Protein AF-A0A6J1RB82-F1 (afdb_monomer_lite)

pLDDT: mean 75.69, std 19.63, range [36.88, 98.19]

Structure (mmCIF, N/CA/C/O backbone):
data_AF-A0A6J1RB82-F1
#
_entry.id   AF-A0A6J1RB82-F1
#
loop_
_atom_site.group_PDB
_atom_site.id
_atom_site.type_symbol
_atom_site.label_atom_id
_atom_site.label_alt_id
_atom_site.label_comp_id
_atom_site.label_asym_id
_atom_site.label_entity_id
_atom_site.label_seq_id
_atom_site.pdbx_PDB_ins_code
_atom_site.Cartn_x
_atom_site.Cartn_y
_atom_site.Cartn_z
_atom_site.occupancy
_atom_site.B_iso_or_equiv
_atom_site.auth_seq_id
_atom_site.auth_comp_id
_atom_site.auth_asym_id
_atom_site.auth_atom_id
_atom_site.pdbx_PDB_model_num
ATOM 1 N N . MET A 1 1 ? 1.701 -13.904 0.843 1.00 71.88 1 MET A N 1
ATOM 2 C CA . MET A 1 1 ? 2.637 -15.004 0.566 1.00 71.88 1 MET A CA 1
ATOM 3 C C . MET A 1 1 ? 1.955 -15.890 -0.445 1.00 71.88 1 MET A C 1
ATOM 5 O O . MET A 1 1 ? 0.911 -16.450 -0.125 1.00 71.88 1 MET A O 1
ATOM 9 N N . TYR A 1 2 ? 2.465 -15.883 -1.668 1.00 86.31 2 TYR A N 1
ATOM 10 C CA . TYR A 1 2 ? 1.926 -16.687 -2.758 1.00 86.31 2 TYR A CA 1
ATOM 11 C C . TYR A 1 2 ? 2.274 -18.161 -2.511 1.00 86.31 2 TYR A C 1
ATOM 13 O O . TYR A 1 2 ? 3.317 -18.427 -1.903 1.00 86.31 2 TYR A O 1
ATOM 21 N N . LYS A 1 3 ? 1.404 -19.099 -2.898 1.00 85.62 3 LYS A N 1
ATOM 22 C CA . LYS A 1 3 ? 1.681 -20.533 -2.726 1.00 85.62 3 LYS A CA 1
ATOM 23 C C . LYS A 1 3 ? 2.961 -20.888 -3.505 1.00 85.62 3 LYS A C 1
ATOM 25 O O . LYS A 1 3 ? 3.175 -20.381 -4.600 1.00 85.62 3 LYS A O 1
ATOM 30 N N . ASP A 1 4 ? 3.855 -21.645 -2.871 1.00 85.94 4 ASP A N 1
ATOM 31 C CA . ASP A 1 4 ? 5.152 -22.093 -3.418 1.00 85.94 4 ASP A CA 1
ATOM 32 C C . ASP A 1 4 ? 6.163 -20.991 -3.802 1.00 85.94 4 ASP A C 1
ATOM 34 O O . ASP A 1 4 ? 7.186 -21.259 -4.429 1.00 85.94 4 ASP A O 1
ATOM 38 N N . CYS A 1 5 ? 5.937 -19.741 -3.388 1.00 87.88 5 CYS A N 1
ATOM 39 C CA . CYS A 1 5 ? 6.872 -18.650 -3.652 1.00 87.88 5 CYS A CA 1
ATOM 40 C C . CYS A 1 5 ? 7.964 -18.560 -2.575 1.00 87.88 5 CYS A C 1
ATOM 42 O O . CYS A 1 5 ? 7.677 -18.322 -1.399 1.00 87.88 5 CYS A O 1
ATOM 44 N N . THR A 1 6 ? 9.223 -18.691 -2.996 1.00 88.12 6 THR A N 1
ATOM 45 C CA . THR A 1 6 ? 10.424 -18.607 -2.143 1.00 88.12 6 THR A CA 1
ATOM 46 C C . THR A 1 6 ? 11.099 -17.232 -2.170 1.00 88.12 6 THR A C 1
ATOM 48 O O . THR A 1 6 ? 12.099 -17.014 -1.485 1.00 88.12 6 THR A O 1
ATOM 51 N N . ASN A 1 7 ? 10.557 -16.279 -2.935 1.00 89.88 7 ASN A N 1
ATOM 52 C CA . ASN A 1 7 ? 11.132 -14.944 -3.056 1.00 89.88 7 ASN A CA 1
ATOM 53 C C . ASN A 1 7 ? 11.083 -14.176 -1.731 1.00 89.88 7 ASN A C 1
ATOM 55 O O . ASN A 1 7 ? 10.063 -14.126 -1.039 1.00 89.88 7 ASN A O 1
ATOM 59 N N . THR A 1 8 ? 12.189 -13.505 -1.414 1.00 85.31 8 THR A N 1
ATOM 60 C CA . THR A 1 8 ? 12.335 -12.683 -0.209 1.00 85.31 8 THR A CA 1
ATOM 61 C C . THR A 1 8 ? 12.531 -11.216 -0.584 1.00 85.31 8 THR A C 1
ATOM 63 O O . THR A 1 8 ? 12.727 -10.874 -1.748 1.00 85.31 8 THR A O 1
ATOM 66 N N . ARG A 1 9 ? 12.517 -10.319 0.413 1.00 82.06 9 ARG A N 1
ATOM 67 C CA . ARG A 1 9 ? 12.787 -8.883 0.194 1.00 82.06 9 ARG A CA 1
ATOM 68 C C . ARG A 1 9 ? 14.170 -8.597 -0.391 1.00 82.06 9 ARG A C 1
ATOM 70 O O . ARG A 1 9 ? 14.375 -7.500 -0.894 1.00 82.06 9 ARG A O 1
ATOM 77 N N . LEU A 1 10 ? 15.100 -9.544 -0.273 1.00 85.50 10 LEU A N 1
ATOM 78 C CA . LEU A 1 10 ? 16.445 -9.421 -0.824 1.00 85.50 10 LEU A CA 1
ATOM 79 C C . LEU A 1 10 ? 16.476 -9.746 -2.320 1.00 85.50 10 LEU A C 1
ATOM 81 O O . LEU A 1 10 ? 17.276 -9.158 -3.035 1.00 85.50 10 LEU A O 1
ATOM 85 N N . SER A 1 11 ? 15.609 -10.651 -2.794 1.00 87.62 11 SER A N 1
ATOM 86 C CA . SER A 1 11 ? 15.570 -11.031 -4.210 1.00 87.62 11 SER A CA 1
ATOM 87 C C . SER A 1 11 ? 14.673 -10.114 -5.035 1.00 87.62 11 SER A C 1
ATOM 89 O O . SER A 1 11 ? 15.020 -9.768 -6.162 1.00 87.62 11 SER A O 1
ATOM 91 N N . LYS A 1 12 ? 13.509 -9.733 -4.498 1.00 90.38 12 LYS A N 1
ATOM 92 C CA . LYS A 1 12 ? 12.452 -9.056 -5.258 1.00 90.38 12 LYS A CA 1
ATOM 93 C C . LYS A 1 12 ? 11.695 -8.036 -4.417 1.00 90.38 12 LYS A C 1
ATOM 95 O O . LYS A 1 12 ? 11.573 -8.164 -3.194 1.00 90.38 12 LYS A O 1
ATOM 100 N N . ARG A 1 13 ? 11.104 -7.038 -5.084 1.00 92.81 13 ARG A N 1
ATOM 101 C CA . ARG A 1 13 ? 10.216 -6.084 -4.413 1.00 92.81 13 ARG A CA 1
ATOM 102 C C . ARG A 1 13 ? 8.936 -6.792 -3.977 1.00 92.81 13 ARG A C 1
ATOM 104 O O . ARG A 1 13 ? 8.345 -7.564 -4.731 1.00 92.81 13 ARG A O 1
ATOM 111 N N . LEU A 1 14 ? 8.517 -6.516 -2.742 1.00 94.19 14 LEU A N 1
ATOM 112 C CA . LEU A 1 14 ? 7.318 -7.092 -2.144 1.00 94.19 14 LEU A CA 1
ATOM 113 C C . LEU A 1 14 ? 6.225 -6.033 -1.962 1.00 94.19 14 LEU A C 1
ATOM 115 O O . LEU A 1 14 ? 6.461 -4.973 -1.378 1.00 94.19 14 LEU A O 1
ATOM 119 N N . PHE A 1 15 ? 5.007 -6.362 -2.381 1.00 94.56 15 PHE A N 1
ATOM 120 C CA . PHE A 1 15 ? 3.810 -5.536 -2.266 1.00 94.56 15 PHE A CA 1
ATOM 121 C C . PHE A 1 15 ? 2.898 -6.081 -1.180 1.00 94.56 15 PHE A C 1
ATOM 123 O O . PHE A 1 15 ? 2.571 -7.268 -1.153 1.00 94.56 15 PHE A O 1
ATOM 130 N N . ARG A 1 16 ? 2.508 -5.209 -0.251 1.00 94.88 16 ARG A N 1
ATOM 131 C CA . ARG A 1 16 ? 1.641 -5.575 0.872 1.00 94.88 16 ARG A CA 1
ATOM 132 C C . ARG A 1 16 ? 0.199 -5.728 0.416 1.00 94.88 16 ARG A C 1
ATOM 134 O O . ARG A 1 16 ? -0.224 -5.073 -0.534 1.00 94.88 16 ARG A O 1
ATOM 141 N N . PHE A 1 17 ? -0.550 -6.552 1.141 1.00 95.12 17 PHE A N 1
ATOM 142 C CA . PHE A 1 17 ? -1.979 -6.698 0.894 1.00 95.12 17 PHE A CA 1
ATOM 143 C C . PHE A 1 17 ? -2.725 -5.370 1.103 1.00 95.12 17 PHE A C 1
ATOM 145 O O . PHE A 1 17 ? -2.389 -4.615 2.027 1.00 95.12 17 PHE A O 1
ATOM 152 N N . PRO A 1 18 ? -3.761 -5.097 0.287 1.00 93.25 18 PRO A N 1
ATOM 153 C CA . PRO A 1 18 ? -4.704 -4.018 0.541 1.00 93.25 18 PRO A CA 1
ATOM 154 C C . PRO A 1 18 ? -5.377 -4.159 1.912 1.00 93.25 18 PRO A C 1
ATOM 156 O O . PRO A 1 18 ? -5.400 -5.234 2.518 1.00 93.25 18 PRO A O 1
ATOM 159 N N . MET A 1 19 ? -5.958 -3.065 2.407 1.00 91.81 19 MET A N 1
ATOM 160 C CA . MET A 1 19 ? -6.759 -3.114 3.631 1.00 91.81 19 MET A CA 1
ATOM 161 C C . MET A 1 19 ? -7.935 -4.080 3.457 1.00 91.81 19 MET A C 1
ATOM 163 O O . MET A 1 19 ? -8.506 -4.154 2.379 1.00 91.81 19 MET A O 1
ATOM 167 N N . LYS A 1 20 ? -8.367 -4.745 4.535 1.00 88.81 20 LYS A N 1
ATOM 168 C CA . LYS A 1 20 ? -9.507 -5.681 4.493 1.00 88.81 20 LYS A CA 1
ATOM 169 C C . LYS A 1 20 ? -10.812 -5.051 3.973 1.00 88.81 20 LYS A C 1
ATOM 171 O O . LYS A 1 20 ? -11.666 -5.758 3.471 1.00 88.81 20 LYS A O 1
ATOM 176 N N . LYS A 1 21 ? -10.962 -3.727 4.092 1.00 89.50 21 LYS A N 1
ATOM 177 C CA . LYS A 1 21 ? -12.113 -2.978 3.559 1.00 89.50 21 LYS A CA 1
ATOM 178 C C . LYS A 1 21 ? -12.078 -2.804 2.032 1.00 89.50 21 LYS A C 1
ATOM 180 O O . LYS A 1 21 ? -13.071 -2.384 1.456 1.00 89.50 21 LYS A O 1
ATOM 185 N N . ASP A 1 22 ? -10.934 -3.042 1.397 1.00 92.06 22 ASP A N 1
ATOM 186 C CA . ASP A 1 22 ? -10.768 -2.956 -0.052 1.00 92.06 22 ASP A CA 1
ATOM 187 C C . ASP A 1 22 ? -11.189 -4.291 -0.678 1.00 92.06 22 ASP A C 1
ATOM 189 O O . ASP A 1 22 ? -10.652 -5.339 -0.316 1.00 92.06 22 ASP A O 1
ATOM 193 N N . ALA A 1 23 ? -12.113 -4.250 -1.639 1.00 90.94 23 ALA A N 1
ATOM 194 C CA . ALA A 1 23 ? -12.607 -5.436 -2.342 1.00 90.94 23 ALA A CA 1
ATOM 195 C C . ALA A 1 23 ? -11.477 -6.244 -3.007 1.00 90.94 23 ALA A C 1
ATOM 197 O O . ALA A 1 23 ? -11.555 -7.465 -3.138 1.00 90.94 23 ALA A O 1
ATOM 198 N N . ARG A 1 24 ? -10.368 -5.588 -3.374 1.00 93.81 24 ARG A N 1
ATOM 199 C CA . ARG A 1 24 ? -9.202 -6.261 -3.964 1.00 93.81 24 ARG A CA 1
ATOM 200 C C . ARG A 1 24 ? -8.510 -7.209 -2.994 1.00 93.81 24 ARG A C 1
ATOM 202 O O . ARG A 1 24 ? -7.825 -8.119 -3.445 1.00 93.81 24 ARG A O 1
ATOM 209 N N . CYS A 1 25 ? -8.663 -7.009 -1.685 1.00 93.50 25 CYS A N 1
ATOM 210 C CA . CYS A 1 25 ? -8.019 -7.837 -0.671 1.00 93.50 25 CYS A CA 1
ATOM 211 C C . CYS A 1 25 ? -8.425 -9.314 -0.818 1.00 93.50 25 CYS A C 1
ATOM 213 O O . CYS A 1 25 ? -7.566 -10.194 -0.844 1.00 93.50 25 CYS A O 1
ATOM 215 N N . GLU A 1 26 ? -9.717 -9.575 -1.013 1.00 92.81 26 GLU A N 1
ATOM 216 C CA . GLU A 1 26 ? -10.263 -10.925 -1.200 1.00 92.81 26 GLU A CA 1
ATOM 217 C C . GLU A 1 26 ? -9.819 -11.541 -2.529 1.00 92.81 26 GLU A C 1
ATOM 219 O O . GLU A 1 26 ? -9.441 -12.711 -2.582 1.00 92.81 26 GLU A O 1
ATOM 224 N N . ILE A 1 27 ? -9.785 -10.736 -3.597 1.00 94.19 27 ILE A N 1
ATOM 225 C CA . ILE A 1 27 ? -9.286 -11.167 -4.910 1.00 94.19 27 ILE A CA 1
ATOM 226 C C . ILE A 1 27 ? -7.816 -11.581 -4.804 1.00 94.19 27 ILE A C 1
ATOM 228 O O . ILE A 1 27 ? -7.425 -12.625 -5.320 1.00 94.19 27 ILE A O 1
ATOM 232 N N . TRP A 1 28 ? -7.001 -10.791 -4.101 1.00 95.31 28 TRP A N 1
ATOM 233 C CA . TRP A 1 28 ? -5.597 -11.114 -3.878 1.00 95.31 28 TRP A CA 1
ATOM 234 C C . TRP A 1 28 ? -5.446 -12.424 -3.111 1.00 95.31 28 TRP A C 1
ATOM 236 O O . TRP A 1 28 ? -4.642 -13.252 -3.525 1.00 95.31 28 TRP A O 1
ATOM 246 N N . ILE A 1 29 ? -6.212 -12.623 -2.030 1.00 94.25 29 ILE A N 1
ATOM 247 C CA . ILE A 1 29 ? -6.184 -13.860 -1.234 1.00 94.25 29 ILE A CA 1
ATOM 248 C C . ILE A 1 29 ? -6.482 -15.066 -2.126 1.00 94.25 29 ILE A C 1
ATOM 250 O O . ILE A 1 29 ? -5.663 -15.984 -2.192 1.00 94.25 29 ILE A O 1
ATOM 254 N N . ARG A 1 30 ? -7.587 -15.021 -2.872 1.00 93.19 30 ARG A N 1
ATOM 255 C CA . ARG A 1 30 ? -8.002 -16.093 -3.784 1.00 93.19 30 ARG A CA 1
ATOM 256 C C . ARG A 1 30 ? -6.940 -16.397 -4.839 1.00 93.19 30 ARG A C 1
ATOM 258 O O . ARG A 1 30 ? -6.566 -17.551 -5.019 1.00 93.19 30 ARG A O 1
ATOM 265 N N . ASN A 1 31 ? -6.383 -15.366 -5.470 1.00 94.31 31 ASN A N 1
ATOM 266 C CA . ASN A 1 31 ? -5.395 -15.537 -6.535 1.00 94.31 31 ASN A CA 1
ATOM 267 C C . ASN A 1 31 ? -4.038 -16.051 -6.032 1.00 94.31 31 ASN A C 1
ATOM 269 O O . ASN A 1 31 ? -3.246 -16.520 -6.839 1.00 94.31 31 ASN A O 1
ATOM 273 N N . THR A 1 32 ? -3.748 -16.002 -4.726 1.00 93.12 32 THR A N 1
ATOM 274 C CA . THR A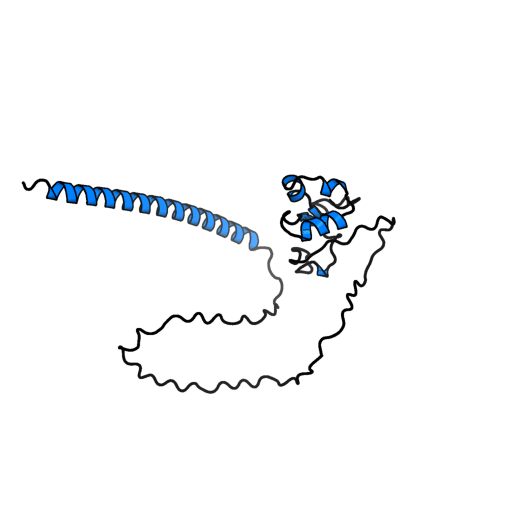 1 32 ? -2.491 -16.564 -4.200 1.00 93.12 32 THR A CA 1
ATOM 275 C C . THR A 1 32 ? -2.436 -18.089 -4.168 1.00 93.12 32 THR A C 1
ATOM 277 O O . THR A 1 32 ? -1.352 -18.635 -3.959 1.00 93.12 32 THR A O 1
ATOM 280 N N . GLY A 1 33 ? -3.589 -18.764 -4.242 1.00 89.69 33 GLY A N 1
ATOM 281 C CA . GLY A 1 33 ? -3.704 -20.208 -4.012 1.00 89.69 33 GLY A CA 1
ATOM 282 C C . GLY A 1 33 ? -3.446 -20.652 -2.563 1.00 89.69 33 GLY A C 1
ATOM 283 O O . GLY A 1 33 ? -3.466 -21.844 -2.269 1.00 89.69 33 GLY A O 1
ATOM 284 N N . ASN A 1 34 ? -3.195 -19.726 -1.630 1.00 91.00 34 ASN A N 1
ATOM 285 C CA . ASN A 1 34 ? -2.885 -20.046 -0.240 1.00 91.00 34 ASN A CA 1
ATOM 286 C C . ASN A 1 34 ? -4.134 -19.954 0.648 1.00 91.00 34 ASN A C 1
ATOM 288 O O . ASN A 1 34 ? -4.453 -18.896 1.195 1.00 91.00 34 ASN A O 1
ATOM 292 N N . THR A 1 35 ? -4.784 -21.097 0.869 1.00 89.19 35 THR A N 1
ATOM 293 C CA . THR A 1 35 ? -6.002 -21.229 1.692 1.00 89.19 35 THR A CA 1
ATOM 294 C C . THR A 1 35 ? -5.820 -20.800 3.152 1.00 89.19 35 THR A C 1
ATOM 296 O O . THR A 1 35 ? -6.792 -20.504 3.846 1.00 89.19 35 THR A O 1
ATOM 299 N N . LYS A 1 36 ? -4.580 -20.708 3.656 1.00 89.75 36 LYS A N 1
ATOM 300 C CA . LYS A 1 36 ? -4.320 -20.223 5.022 1.00 89.75 36 LYS A CA 1
ATOM 301 C C . LYS A 1 36 ? -4.596 -18.725 5.161 1.00 89.75 36 LYS A C 1
ATOM 303 O O . LYS A 1 36 ? -4.949 -18.287 6.253 1.00 89.75 36 LYS A O 1
ATOM 308 N N . LEU A 1 37 ? -4.464 -17.947 4.081 1.00 90.50 37 LEU A N 1
ATOM 309 C CA . LEU A 1 37 ? -4.639 -16.490 4.114 1.00 90.50 37 LEU A CA 1
ATOM 310 C C . LEU A 1 37 ? -6.082 -16.067 4.405 1.00 90.50 37 LEU A C 1
ATOM 312 O O . LEU A 1 37 ? -6.283 -15.020 5.013 1.00 90.50 37 LEU A O 1
ATOM 316 N N . GLU A 1 38 ? -7.071 -16.884 4.044 1.00 89.25 38 GLU A N 1
ATOM 317 C CA . GLU A 1 38 ? -8.482 -16.630 4.372 1.00 89.25 38 GLU A CA 1
ATOM 318 C C . GLU A 1 38 ? -8.731 -16.646 5.884 1.00 89.25 38 GLU A C 1
ATOM 320 O O . GLU A 1 38 ? -9.557 -15.897 6.401 1.00 89.25 38 GLU A O 1
ATOM 325 N N . LYS A 1 39 ? -7.962 -17.461 6.615 1.00 92.12 39 LYS A N 1
ATOM 326 C CA . LYS A 1 39 ? -8.072 -17.614 8.071 1.00 92.12 39 LYS A CA 1
ATOM 327 C C . LYS A 1 39 ? -7.266 -16.568 8.844 1.00 92.12 39 LYS A C 1
ATOM 329 O O . LYS A 1 39 ? -7.290 -16.558 10.073 1.00 92.12 39 LYS A O 1
ATOM 334 N N . PHE A 1 40 ? -6.507 -15.708 8.163 1.00 92.00 40 PHE A N 1
ATOM 335 C CA . PHE A 1 40 ? -5.624 -14.756 8.831 1.00 92.00 40 PHE A CA 1
ATOM 336 C C . PHE A 1 40 ? -6.380 -13.561 9.409 1.00 92.00 40 PHE A C 1
ATOM 338 O O . PHE A 1 40 ? -7.321 -13.021 8.826 1.00 92.00 40 PHE A O 1
ATOM 345 N N . SER A 1 41 ? -5.894 -13.085 10.559 1.00 92.88 41 SER A N 1
ATOM 346 C CA . SER A 1 41 ? -6.366 -11.825 11.126 1.00 92.88 41 SER A CA 1
ATOM 347 C C . SER A 1 41 ? -5.986 -10.641 10.217 1.00 92.88 41 SER A C 1
ATOM 349 O O . SER A 1 41 ? -4.956 -10.688 9.533 1.00 92.88 41 SER A O 1
ATOM 351 N N . PRO A 1 42 ? -6.729 -9.518 10.251 1.00 90.75 42 PRO A N 1
ATOM 352 C CA . PRO A 1 42 ? -6.381 -8.324 9.477 1.00 90.75 42 PRO A CA 1
ATOM 353 C C . PRO A 1 42 ? -4.992 -7.757 9.814 1.00 90.75 42 PRO A C 1
ATOM 355 O O . PRO A 1 42 ? -4.364 -7.104 8.983 1.00 90.75 42 PRO A O 1
ATOM 358 N N . ALA A 1 43 ? -4.496 -7.974 11.036 1.00 90.81 43 ALA A N 1
ATOM 359 C CA . ALA A 1 43 ? -3.157 -7.548 11.433 1.00 90.81 43 ALA A CA 1
ATOM 360 C C . ALA A 1 43 ? -2.076 -8.388 10.738 1.00 90.81 43 ALA A C 1
ATOM 362 O O . ALA A 1 43 ? -1.151 -7.827 10.153 1.00 90.81 43 ALA A O 1
ATOM 363 N N . THR A 1 44 ? -2.246 -9.711 10.733 1.00 92.19 44 THR A N 1
ATOM 364 C CA . THR A 1 44 ? -1.345 -10.660 10.064 1.00 92.19 44 THR A CA 1
ATOM 365 C C . THR A 1 44 ? -1.369 -10.485 8.546 1.00 92.19 44 THR A C 1
ATOM 367 O O . THR A 1 44 ? -0.337 -10.535 7.887 1.00 92.19 44 THR A O 1
ATOM 370 N N . LEU A 1 45 ? -2.538 -10.208 7.966 1.00 92.88 45 LEU A N 1
ATOM 371 C CA . LEU A 1 45 ? -2.654 -9.995 6.526 1.00 92.88 45 LEU A CA 1
ATOM 372 C C . LEU A 1 45 ? -1.897 -8.738 6.061 1.00 92.88 45 LEU A C 1
ATOM 374 O O . LEU A 1 45 ? -1.283 -8.745 4.999 1.00 92.88 45 LEU A O 1
ATOM 378 N N . ARG A 1 46 ? -1.854 -7.680 6.883 1.00 90.25 46 ARG A N 1
ATOM 379 C CA . ARG A 1 46 ? -1.098 -6.447 6.582 1.00 90.25 46 ARG A CA 1
ATOM 380 C C . ARG A 1 46 ? 0.422 -6.632 6.576 1.00 90.25 46 ARG A C 1
ATOM 382 O O . ARG A 1 46 ? 1.118 -5.819 5.964 1.00 90.25 46 ARG A O 1
ATOM 389 N N . SER A 1 47 ? 0.948 -7.639 7.276 1.00 90.69 47 SER A N 1
ATOM 390 C CA . SER A 1 47 ? 2.375 -7.981 7.217 1.00 90.69 47 SER A CA 1
ATOM 391 C C . SER A 1 47 ? 2.696 -8.927 6.057 1.00 90.69 47 SER A C 1
ATOM 393 O O . SER A 1 47 ? 3.836 -8.944 5.586 1.00 90.69 47 SER A O 1
ATOM 395 N N . ALA A 1 48 ? 1.699 -9.654 5.547 1.00 92.12 48 ALA A N 1
ATOM 396 C CA . ALA A 1 48 ? 1.841 -10.476 4.358 1.00 92.1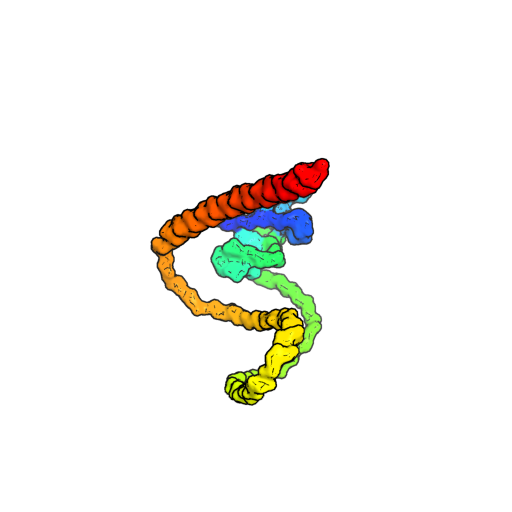2 48 ALA A CA 1
ATOM 397 C C . ALA A 1 48 ? 2.080 -9.616 3.104 1.00 92.12 48 ALA A C 1
ATOM 399 O O . ALA A 1 48 ? 1.596 -8.490 2.963 1.00 92.12 48 ALA A O 1
ATOM 400 N N . SER A 1 49 ? 2.848 -10.170 2.167 1.00 94.00 49 SER A N 1
ATOM 401 C CA . SER A 1 49 ? 3.155 -9.521 0.892 1.00 94.00 49 SER A CA 1
ATOM 402 C C . SER A 1 49 ? 3.325 -10.531 -0.244 1.00 94.00 49 SER A C 1
ATOM 404 O O . SER A 1 49 ? 3.392 -11.742 0.005 1.00 94.00 49 SER A O 1
ATOM 406 N N . LEU A 1 50 ? 3.312 -10.028 -1.478 1.00 94.56 50 LEU A N 1
ATOM 407 C CA . LEU A 1 50 ? 3.524 -10.755 -2.733 1.00 94.56 50 LEU A CA 1
ATOM 408 C C . LEU A 1 50 ? 4.697 -10.127 -3.482 1.00 94.56 50 LEU A C 1
ATOM 410 O O . LEU A 1 50 ? 4.842 -8.907 -3.445 1.00 94.56 50 LEU A O 1
ATOM 414 N N . CYS A 1 51 ? 5.533 -10.928 -4.142 1.00 94.62 51 CYS A N 1
ATOM 415 C CA . CYS A 1 51 ? 6.605 -10.382 -4.969 1.00 94.62 51 CYS A CA 1
ATOM 416 C C . CYS A 1 51 ? 6.079 -9.832 -6.302 1.00 94.62 51 CYS A C 1
ATOM 418 O O . CYS A 1 51 ? 4.963 -10.131 -6.726 1.00 94.62 51 CYS A O 1
ATOM 420 N N . GLU A 1 52 ? 6.906 -9.020 -6.954 1.00 93.31 52 GLU A N 1
ATOM 421 C CA . GLU A 1 52 ? 6.618 -8.407 -8.254 1.00 93.31 52 GLU A CA 1
ATOM 422 C C . GLU A 1 52 ? 6.299 -9.404 -9.378 1.00 93.31 52 GLU A C 1
ATOM 424 O O . GLU A 1 52 ? 5.571 -9.047 -10.298 1.00 93.31 52 GLU A O 1
ATOM 429 N N . ASP A 1 53 ? 6.806 -10.637 -9.306 1.00 93.06 53 ASP A N 1
ATOM 430 C CA . ASP A 1 53 ? 6.628 -11.644 -10.362 1.00 93.06 53 ASP A CA 1
ATOM 431 C C . ASP A 1 53 ? 5.181 -12.162 -10.433 1.00 93.06 53 ASP A C 1
ATOM 433 O O . ASP A 1 53 ? 4.758 -12.700 -11.450 1.00 93.06 53 ASP A O 1
ATOM 437 N N . HIS A 1 54 ? 4.390 -11.946 -9.378 1.00 94.19 54 HIS A N 1
ATOM 438 C CA . HIS A 1 54 ? 2.967 -12.294 -9.353 1.00 94.19 54 HIS A CA 1
ATOM 439 C C . HIS A 1 54 ? 2.067 -11.210 -9.949 1.00 94.19 54 HIS A C 1
ATOM 441 O O . HIS A 1 54 ? 0.847 -11.310 -9.847 1.00 94.19 54 HIS A O 1
ATOM 447 N N . PHE A 1 55 ? 2.640 -10.174 -10.558 1.00 95.06 55 PHE A N 1
ATOM 448 C CA . PHE A 1 55 ? 1.901 -9.113 -11.226 1.00 95.06 55 PHE A CA 1
ATOM 449 C C . PHE A 1 55 ? 2.392 -8.958 -12.661 1.00 95.06 55 PHE A C 1
ATOM 451 O O . PHE A 1 55 ? 3.591 -8.954 -12.940 1.00 95.06 55 PHE A O 1
ATOM 458 N N . THR A 1 56 ? 1.456 -8.756 -13.582 1.00 94.19 56 THR A N 1
ATOM 459 C CA . THR A 1 56 ? 1.779 -8.420 -14.970 1.00 94.19 56 THR A CA 1
ATOM 460 C C . THR A 1 56 ? 2.417 -7.032 -15.036 1.00 94.19 56 THR A C 1
ATOM 462 O O . THR A 1 56 ? 2.076 -6.150 -14.251 1.00 94.19 56 THR A O 1
ATOM 465 N N . ALA A 1 57 ? 3.292 -6.783 -16.016 1.00 92.62 57 ALA A N 1
ATOM 466 C CA . ALA A 1 57 ? 3.940 -5.479 -16.211 1.00 92.62 57 ALA A CA 1
ATOM 467 C C . ALA A 1 57 ? 2.943 -4.296 -16.271 1.00 92.62 57 ALA A C 1
ATOM 469 O O . ALA A 1 57 ? 3.229 -3.217 -15.764 1.00 92.62 57 ALA A O 1
ATOM 470 N N . LYS A 1 58 ? 1.731 -4.527 -16.798 1.00 93.56 58 LYS A N 1
ATOM 471 C CA . LYS A 1 58 ? 0.635 -3.540 -16.869 1.00 93.56 58 LYS A CA 1
ATOM 472 C C . LYS A 1 58 ? 0.068 -3.131 -15.504 1.00 93.56 58 LYS A C 1
ATOM 474 O O . LYS A 1 58 ? -0.621 -2.124 -15.399 1.00 93.56 58 LYS A O 1
ATOM 479 N N . CYS A 1 59 ? 0.311 -3.919 -14.459 1.00 94.00 59 CYS A N 1
ATOM 480 C CA . CYS A 1 59 ? -0.148 -3.623 -13.106 1.00 94.00 59 CYS A CA 1
ATOM 481 C C . CYS A 1 59 ? 0.755 -2.620 -12.378 1.00 94.00 59 CYS A C 1
ATOM 483 O O . CYS A 1 59 ? 0.433 -2.230 -11.255 1.00 94.00 59 CYS A O 1
ATOM 485 N N . PHE A 1 60 ? 1.866 -2.204 -12.986 1.00 95.94 60 PHE A N 1
ATOM 486 C CA . PHE A 1 60 ? 2.795 -1.232 -12.425 1.00 95.94 60 PHE A CA 1
ATOM 487 C C . PHE A 1 60 ? 2.616 0.132 -13.082 1.00 95.94 60 PHE A C 1
ATOM 489 O O . PHE A 1 60 ? 2.275 0.221 -14.257 1.00 95.94 60 PHE A O 1
ATOM 496 N N . THR A 1 61 ? 2.847 1.202 -12.320 1.00 93.81 61 THR A N 1
ATOM 497 C CA . THR A 1 61 ? 2.818 2.565 -12.874 1.00 93.81 61 THR A CA 1
ATOM 498 C C . THR A 1 61 ? 4.007 2.830 -13.791 1.00 93.81 61 THR A C 1
ATOM 500 O O . THR A 1 61 ? 3.852 3.503 -14.799 1.00 93.81 61 THR A O 1
ATOM 503 N N . ASN A 1 62 ? 5.173 2.274 -13.447 1.00 90.88 62 ASN A N 1
ATOM 504 C CA . ASN A 1 62 ? 6.440 2.498 -14.139 1.00 90.88 62 ASN A CA 1
ATOM 505 C C . ASN A 1 62 ? 7.105 1.156 -14.468 1.00 90.88 62 ASN A C 1
ATOM 507 O O . ASN A 1 62 ? 6.893 0.161 -13.767 1.00 90.88 62 ASN A O 1
ATOM 511 N N . ALA A 1 63 ? 8.000 1.153 -15.460 1.00 88.81 63 ALA A N 1
ATOM 512 C CA . ALA A 1 63 ? 8.808 -0.017 -15.815 1.00 88.81 63 ALA A CA 1
ATOM 513 C C . ALA A 1 63 ? 9.718 -0.500 -14.666 1.00 88.81 63 ALA A C 1
ATOM 515 O O . ALA A 1 63 ? 10.015 -1.689 -14.579 1.00 88.81 63 ALA A O 1
ATOM 516 N N . THR A 1 64 ? 10.087 0.388 -13.733 1.00 88.44 64 THR A N 1
ATOM 517 C CA . THR A 1 64 ? 10.872 0.059 -12.527 1.00 88.44 64 THR A CA 1
ATOM 518 C C . THR A 1 64 ? 10.092 -0.745 -11.482 1.00 88.44 64 THR A C 1
ATOM 520 O O . THR A 1 64 ? 10.641 -1.108 -10.443 1.00 88.44 64 THR A O 1
ATOM 523 N N . LYS A 1 65 ? 8.802 -1.030 -11.734 1.00 91.31 65 LYS A N 1
ATOM 524 C CA . LYS A 1 65 ? 7.906 -1.797 -10.854 1.00 91.31 65 LYS A CA 1
ATOM 525 C C . LYS A 1 65 ? 7.838 -1.245 -9.429 1.00 91.31 65 LYS A C 1
ATOM 527 O O . LYS A 1 65 ? 7.603 -1.975 -8.473 1.00 91.31 65 LYS A O 1
ATOM 532 N N . GLU A 1 66 ? 8.022 0.059 -9.247 1.00 91.94 66 GLU A N 1
ATOM 533 C CA . GLU A 1 66 ? 8.074 0.632 -7.903 1.00 91.94 66 GLU A CA 1
ATOM 534 C C . GLU A 1 66 ? 6.722 0.631 -7.192 1.00 91.94 66 GLU A C 1
ATOM 536 O O . GLU A 1 66 ? 6.655 0.408 -5.977 1.00 91.94 66 GLU A O 1
ATOM 541 N N . ARG A 1 67 ? 5.646 0.871 -7.945 1.00 94.12 67 ARG A N 1
ATOM 542 C CA . ARG A 1 67 ? 4.294 1.016 -7.415 1.00 94.12 67 ARG A CA 1
ATOM 543 C C . ARG A 1 67 ? 3.285 0.295 -8.296 1.00 94.12 67 ARG A C 1
ATOM 545 O O . ARG A 1 67 ? 3.353 0.360 -9.521 1.00 94.12 67 ARG A O 1
ATOM 552 N N . LEU A 1 68 ? 2.331 -0.368 -7.647 1.00 95.31 68 LEU A N 1
ATOM 553 C CA . LEU A 1 68 ? 1.179 -0.963 -8.313 1.00 95.31 68 LEU A CA 1
ATOM 554 C C . LEU A 1 68 ? 0.118 0.103 -8.610 1.00 95.31 68 LEU A C 1
ATOM 556 O O . LEU A 1 68 ? -0.099 1.016 -7.807 1.00 95.31 68 LEU A O 1
ATOM 560 N N . ILE A 1 69 ? -0.582 -0.043 -9.732 1.00 94.75 69 ILE A N 1
ATOM 561 C CA . ILE A 1 69 ? -1.761 0.769 -10.047 1.00 94.75 69 ILE A CA 1
ATOM 562 C C . ILE A 1 69 ? -2.899 0.492 -9.051 1.00 94.75 69 ILE A C 1
ATOM 564 O O . ILE A 1 69 ? -2.956 -0.558 -8.401 1.00 94.75 69 ILE A O 1
ATOM 568 N N . ARG A 1 70 ? -3.858 1.421 -8.953 1.00 91.44 70 ARG A N 1
ATOM 569 C CA . ARG A 1 70 ? -4.972 1.328 -7.991 1.00 91.44 70 ARG A CA 1
ATOM 570 C C . ARG A 1 70 ? -5.833 0.075 -8.168 1.00 91.44 70 ARG A C 1
ATOM 572 O O . ARG A 1 70 ? -6.365 -0.402 -7.180 1.00 91.44 70 ARG A O 1
ATOM 579 N N . ASN A 1 71 ? -5.920 -0.490 -9.369 1.00 91.69 71 ASN A N 1
ATOM 580 C CA . ASN A 1 71 ? -6.726 -1.683 -9.652 1.00 91.69 71 ASN A CA 1
ATOM 581 C C . ASN A 1 71 ? -5.869 -2.926 -9.939 1.00 91.69 71 ASN A C 1
ATOM 583 O O . ASN A 1 71 ? -6.336 -3.871 -10.562 1.00 91.69 71 ASN A O 1
ATOM 587 N N . ALA A 1 72 ? -4.607 -2.934 -9.495 1.00 95.25 72 ALA A N 1
ATOM 588 C CA . ALA A 1 72 ? -3.721 -4.073 -9.697 1.00 95.25 72 ALA A CA 1
ATOM 589 C C . ALA A 1 72 ? -4.231 -5.320 -8.960 1.00 95.25 72 ALA A C 1
ATOM 591 O O . ALA A 1 72 ? -4.572 -5.266 -7.770 1.00 95.25 72 ALA A O 1
ATOM 592 N N . ILE A 1 73 ? -4.230 -6.443 -9.673 1.00 95.38 73 ILE A N 1
ATOM 593 C CA . ILE A 1 73 ? -4.641 -7.759 -9.191 1.00 95.38 73 ILE A CA 1
ATOM 594 C C . ILE A 1 73 ? -3.512 -8.746 -9.536 1.00 95.38 73 ILE A C 1
ATOM 596 O O . ILE A 1 73 ? -3.003 -8.693 -10.656 1.00 95.38 73 ILE A O 1
ATOM 600 N N . PRO A 1 74 ? -3.080 -9.605 -8.595 1.00 95.25 74 PRO A N 1
ATOM 601 C CA . PRO A 1 74 ? -2.058 -10.605 -8.857 1.00 95.25 74 PRO A CA 1
ATOM 602 C C . PRO A 1 74 ? -2.595 -11.710 -9.764 1.00 95.25 74 PRO A C 1
ATOM 604 O O . PRO A 1 74 ? -3.798 -11.978 -9.794 1.00 95.25 74 PRO A O 1
ATOM 607 N N . ILE A 1 75 ? -1.694 -12.375 -10.473 1.00 94.25 75 ILE A N 1
ATOM 608 C CA . ILE A 1 75 ? -2.041 -13.454 -11.389 1.00 94.25 75 ILE A CA 1
ATOM 609 C C . ILE A 1 75 ? -2.627 -14.645 -10.602 1.00 94.25 75 ILE A C 1
ATOM 611 O O . ILE A 1 75 ? -2.044 -15.026 -9.579 1.00 94.25 75 ILE A O 1
ATOM 615 N N . PRO A 1 76 ? -3.759 -15.232 -11.040 1.00 92.69 76 PRO A N 1
ATOM 616 C CA . PRO A 1 76 ? -4.345 -16.405 -10.398 1.00 92.69 76 PRO A CA 1
ATOM 617 C C . PRO A 1 76 ? -3.378 -17.589 -10.342 1.00 92.69 76 PRO A C 1
ATOM 619 O O . PRO A 1 76 ? -2.741 -17.935 -11.335 1.00 92.69 76 PRO A O 1
ATOM 622 N N . TYR A 1 77 ? -3.284 -18.213 -9.171 1.00 90.62 77 TYR A N 1
ATOM 623 C CA . TYR A 1 77 ? -2.553 -19.458 -8.987 1.00 90.62 77 TYR A CA 1
ATOM 624 C C . TYR A 1 77 ? -3.316 -20.605 -9.654 1.00 90.62 77 TYR A C 1
ATOM 626 O O . TYR A 1 77 ? -4.444 -20.909 -9.263 1.00 90.62 77 TYR A O 1
ATOM 634 N N . ASN A 1 78 ? -2.686 -21.258 -10.628 1.00 84.31 78 ASN A N 1
ATOM 635 C CA . ASN A 1 78 ? -3.200 -22.477 -11.241 1.00 84.31 78 ASN A CA 1
ATOM 636 C C . ASN A 1 78 ? -2.474 -23.675 -10.616 1.00 84.31 78 ASN A C 1
ATOM 638 O O . ASN A 1 78 ? -1.255 -23.777 -10.723 1.00 84.31 78 ASN A O 1
ATOM 642 N N . ASP A 1 79 ? -3.217 -24.595 -9.993 1.00 66.75 79 ASP A N 1
ATOM 643 C CA . ASP A 1 79 ? -2.677 -25.808 -9.338 1.00 66.75 79 ASP A CA 1
ATOM 644 C C . ASP A 1 79 ? -2.076 -26.816 -10.347 1.00 66.75 79 ASP A C 1
ATOM 646 O O . ASP A 1 79 ? -1.507 -27.841 -9.978 1.00 66.75 79 ASP A O 1
ATOM 650 N N . THR A 1 80 ? -2.176 -26.531 -11.648 1.00 59.75 80 THR A N 1
ATOM 651 C CA . THR A 1 80 ? -1.673 -27.366 -12.742 1.00 59.75 80 THR A CA 1
ATOM 652 C C . THR A 1 80 ? -0.171 -27.163 -12.956 1.00 59.75 80 THR A C 1
ATOM 654 O O . THR A 1 80 ? 0.228 -26.627 -13.983 1.00 59.75 80 THR A O 1
ATOM 657 N N . GLY A 1 81 ? 0.651 -27.543 -11.972 1.00 54.16 81 GLY A N 1
ATOM 658 C CA . GLY A 1 81 ? 2.037 -28.040 -12.092 1.00 54.16 81 GLY A CA 1
ATOM 659 C C . GLY A 1 81 ? 3.042 -27.417 -13.078 1.00 54.16 81 GLY A C 1
ATOM 660 O O . GLY A 1 81 ? 4.049 -28.058 -13.356 1.00 54.16 81 GLY A O 1
ATOM 661 N N . SER A 1 82 ? 2.825 -26.225 -13.629 1.00 46.25 82 SER A N 1
ATOM 662 C CA . SER A 1 82 ? 3.678 -25.684 -14.681 1.00 46.25 82 SER A CA 1
ATOM 663 C C . SER A 1 82 ? 3.922 -24.201 -14.462 1.00 46.25 82 SER A C 1
ATOM 665 O O . SER A 1 82 ? 3.086 -23.341 -14.740 1.00 46.25 82 SER A O 1
ATOM 667 N N . SER A 1 83 ? 5.126 -23.915 -13.974 1.00 52.84 83 SER A N 1
ATOM 668 C CA . SER A 1 83 ? 5.809 -22.649 -14.208 1.00 52.84 83 SER A CA 1
ATOM 669 C C . SER A 1 83 ? 6.067 -22.516 -15.715 1.00 52.84 83 SER A C 1
ATOM 671 O O . SER A 1 83 ? 7.184 -22.720 -16.183 1.00 52.84 83 SER A O 1
ATOM 673 N N . ALA A 1 84 ? 5.028 -22.209 -16.487 1.00 42.50 84 ALA A N 1
ATOM 674 C CA . ALA A 1 84 ? 5.139 -21.884 -17.897 1.00 42.50 84 ALA A CA 1
ATOM 675 C C . ALA A 1 84 ? 4.622 -20.463 -18.116 1.00 42.50 84 ALA A C 1
ATOM 677 O O . ALA A 1 84 ? 3.454 -20.154 -17.897 1.00 42.50 84 ALA A O 1
ATOM 678 N N . ASN A 1 85 ? 5.556 -19.611 -18.524 1.00 55.69 85 ASN A N 1
ATOM 679 C CA . ASN A 1 85 ? 5.382 -18.276 -19.077 1.00 55.69 85 ASN A CA 1
ATOM 680 C C . ASN A 1 85 ? 4.030 -18.084 -19.787 1.00 55.69 85 ASN A C 1
ATOM 682 O O . ASN A 1 85 ? 3.817 -18.635 -20.863 1.00 55.69 85 ASN A O 1
ATOM 686 N N . TYR A 1 86 ? 3.156 -17.236 -19.248 1.00 45.38 86 TYR A N 1
ATOM 687 C CA . TYR A 1 86 ? 2.021 -16.690 -19.996 1.00 45.38 86 TYR A CA 1
ATOM 688 C C . TYR A 1 86 ? 2.279 -15.212 -20.308 1.00 45.38 86 TYR A C 1
ATOM 690 O O . TYR A 1 86 ? 1.821 -14.281 -19.650 1.00 45.38 86 TYR A O 1
ATOM 698 N N . THR A 1 87 ? 3.022 -14.984 -21.386 1.00 46.56 87 THR A N 1
ATOM 699 C CA . THR A 1 87 ? 2.681 -13.901 -22.306 1.00 46.56 87 THR A CA 1
ATOM 700 C C . THR A 1 87 ? 1.378 -14.286 -23.006 1.00 46.56 87 THR A C 1
ATOM 702 O O . THR A 1 87 ? 1.419 -15.169 -23.853 1.00 46.56 87 THR A O 1
ATOM 705 N N . ALA A 1 88 ? 0.251 -13.667 -22.638 1.00 42.59 88 ALA A N 1
ATOM 706 C CA . ALA A 1 88 ? -0.854 -13.264 -23.527 1.00 42.59 88 ALA A CA 1
ATOM 707 C C . ALA A 1 88 ? -2.202 -13.157 -22.791 1.00 42.59 88 ALA A C 1
ATOM 709 O O . ALA A 1 88 ? -2.546 -13.976 -21.949 1.00 42.59 88 ALA A O 1
ATOM 710 N N . ALA A 1 89 ? -2.946 -12.126 -23.199 1.00 43.09 89 ALA A N 1
ATOM 711 C CA . ALA A 1 89 ? -4.396 -12.107 -23.360 1.00 43.09 89 ALA A CA 1
ATOM 712 C C . ALA A 1 89 ? -5.269 -12.586 -22.186 1.00 43.09 89 ALA A C 1
ATOM 714 O O . ALA A 1 89 ? -5.647 -13.747 -22.092 1.00 43.09 89 ALA A O 1
ATOM 715 N N . PHE A 1 90 ? -5.749 -11.624 -21.394 1.00 39.25 90 PHE A N 1
ATOM 716 C CA . PHE A 1 90 ? -7.164 -11.654 -21.032 1.00 39.25 90 PHE A CA 1
ATOM 717 C C . PHE A 1 90 ? -7.857 -10.621 -21.919 1.00 39.25 90 PHE A C 1
ATOM 719 O O . PHE A 1 90 ? -7.820 -9.421 -21.637 1.00 3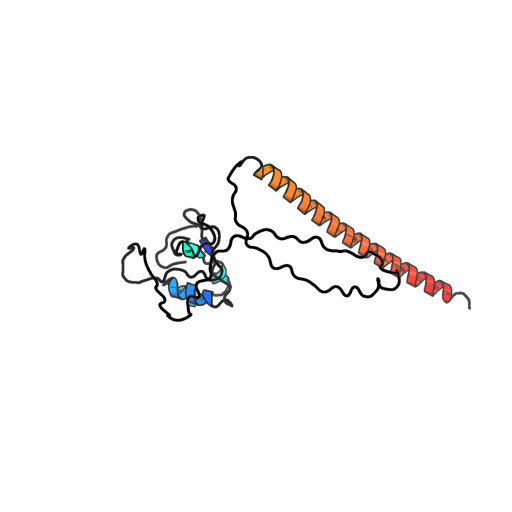9.25 90 PHE A O 1
ATOM 726 N N . SER A 1 91 ? -8.372 -11.094 -23.054 1.00 47.50 91 SER A N 1
ATOM 727 C CA . SER A 1 91 ? -9.411 -10.398 -23.803 1.00 47.50 91 SER A CA 1
ATOM 728 C C . SER A 1 91 ? -10.634 -10.315 -22.899 1.00 47.50 91 SER A C 1
ATOM 730 O O . SER A 1 91 ? -11.129 -11.331 -22.417 1.00 47.50 91 SER A O 1
ATOM 732 N N . LEU A 1 92 ? -11.089 -9.098 -22.632 1.00 42.06 92 LEU A N 1
ATOM 733 C CA . LEU A 1 92 ? -12.475 -8.859 -22.266 1.00 42.06 92 LEU A CA 1
ATOM 734 C C . LEU A 1 92 ? -13.075 -8.180 -23.484 1.00 42.06 92 LEU A C 1
ATOM 736 O O . LEU A 1 92 ? -13.043 -6.958 -23.617 1.00 42.06 92 LEU A O 1
ATOM 740 N N . ASP A 1 93 ? -13.533 -9.024 -24.402 1.00 39.72 93 ASP A N 1
ATOM 741 C CA . ASP A 1 93 ? -14.450 -8.622 -25.447 1.00 39.72 93 ASP A CA 1
ATOM 742 C C . ASP A 1 93 ? -15.736 -8.194 -24.741 1.00 39.72 93 ASP A C 1
ATOM 744 O O . ASP A 1 93 ? -16.457 -9.006 -24.162 1.00 39.72 93 ASP A O 1
ATOM 748 N N . ASN A 1 94 ? -15.996 -6.894 -24.739 1.00 44.31 94 ASN A N 1
ATOM 749 C CA . ASN A 1 94 ? -17.364 -6.422 -24.734 1.00 44.31 94 ASN A CA 1
ATOM 750 C C . ASN A 1 94 ? -17.446 -5.321 -25.780 1.00 44.31 94 ASN A C 1
ATOM 752 O O . ASN A 1 94 ? -16.926 -4.218 -25.601 1.00 44.31 94 ASN A O 1
ATOM 756 N N . GLU A 1 95 ? -18.017 -5.700 -26.916 1.00 47.81 95 GLU A N 1
ATOM 757 C CA . GLU A 1 95 ? -18.283 -4.810 -28.025 1.00 47.81 95 GLU A CA 1
ATOM 758 C C . GLU A 1 95 ? -19.241 -3.685 -27.629 1.00 47.81 95 GLU A C 1
ATOM 760 O O . GLU A 1 95 ? -20.102 -3.836 -26.760 1.00 47.81 95 GLU A O 1
ATOM 765 N N . ASN A 1 96 ? -19.124 -2.613 -28.414 1.00 45.44 96 ASN A N 1
ATOM 766 C CA . ASN A 1 96 ? -20.127 -1.591 -28.683 1.00 45.44 96 ASN A CA 1
ATOM 767 C C . ASN A 1 96 ? -20.022 -0.299 -27.860 1.00 45.44 96 ASN A C 1
ATOM 769 O O . ASN A 1 96 ? -20.780 -0.099 -26.919 1.00 45.44 96 ASN A O 1
ATOM 773 N N . VAL A 1 97 ? -19.158 0.625 -28.307 1.00 36.88 97 VAL A N 1
ATOM 774 C CA . VAL A 1 97 ? -19.486 2.062 -28.417 1.00 36.88 97 VAL A CA 1
ATOM 775 C C . VAL A 1 97 ? -18.742 2.644 -29.629 1.00 36.88 97 VAL A C 1
ATOM 777 O O . VAL A 1 97 ? -17.537 2.469 -29.778 1.00 36.88 97 VAL A O 1
ATOM 780 N N . MET A 1 98 ? -19.503 3.312 -30.497 1.00 46.53 98 MET A N 1
ATOM 781 C CA . MET A 1 98 ? -19.134 3.874 -31.800 1.00 46.53 98 MET A CA 1
ATOM 782 C C . MET A 1 98 ? -17.826 4.682 -31.832 1.00 46.53 98 MET A C 1
ATOM 784 O O . MET A 1 98 ? -17.632 5.631 -31.073 1.00 46.53 98 MET A O 1
ATOM 788 N N . GLU A 1 99 ? -16.994 4.375 -32.826 1.00 51.22 99 GLU A N 1
ATOM 789 C CA . GLU A 1 99 ? -15.831 5.158 -33.236 1.00 51.22 99 GLU A CA 1
ATOM 790 C C . GLU A 1 99 ? -16.273 6.364 -34.086 1.00 51.22 99 GLU A C 1
ATOM 792 O O . GLU A 1 99 ? -16.572 6.247 -35.275 1.00 51.22 99 GLU A O 1
ATOM 797 N N . VAL A 1 100 ? -16.328 7.551 -33.474 1.00 47.59 100 VAL A N 1
ATOM 798 C CA . VAL A 1 100 ? -16.513 8.820 -34.196 1.00 47.59 100 VAL A CA 1
ATOM 799 C C . VAL A 1 100 ? -15.139 9.360 -34.595 1.00 47.59 100 VAL A C 1
ATOM 801 O O . VAL A 1 100 ? -14.380 9.881 -33.780 1.00 47.59 100 VAL A O 1
ATOM 804 N N . LYS A 1 101 ? -14.820 9.234 -35.883 1.00 54.59 101 LYS A N 1
ATOM 805 C CA . LYS A 1 101 ? -13.610 9.759 -36.524 1.00 54.59 101 LYS A CA 1
ATOM 806 C C . LYS A 1 101 ? -13.647 11.292 -36.557 1.00 54.59 101 LYS A C 1
ATOM 808 O O . LYS A 1 101 ? -14.356 11.861 -37.384 1.00 54.59 101 LYS A O 1
ATOM 813 N N . LEU A 1 102 ? -12.876 11.970 -35.700 1.00 43.78 102 LEU A N 1
ATOM 814 C CA . LEU A 1 102 ? -12.684 13.424 -35.805 1.00 43.78 102 LEU A CA 1
ATOM 815 C C . LEU A 1 102 ? -11.461 13.789 -36.673 1.00 43.78 102 LEU A C 1
ATOM 817 O O . LEU A 1 102 ? -10.416 13.139 -36.563 1.00 43.78 102 LEU A O 1
ATOM 821 N N . PRO A 1 103 ? -11.544 14.839 -37.516 1.00 50.19 103 PRO A N 1
ATOM 822 C CA . PRO A 1 103 ? -10.435 15.275 -38.358 1.00 50.19 103 PRO A CA 1
ATOM 823 C C . PRO A 1 103 ? -9.368 16.003 -37.532 1.00 50.19 103 PRO A C 1
ATOM 825 O O . PRO A 1 103 ? -9.681 16.881 -36.730 1.00 50.19 103 PRO A O 1
ATOM 828 N N . LYS A 1 104 ? -8.089 15.696 -37.778 1.00 60.38 104 LYS A N 1
ATOM 829 C CA . LYS A 1 104 ? -6.957 16.474 -37.253 1.00 60.38 104 LYS A CA 1
ATOM 830 C C . LYS A 1 104 ? -6.918 17.842 -37.939 1.00 60.38 104 LYS A C 1
ATOM 832 O O . LYS A 1 104 ? -6.493 17.935 -39.087 1.00 60.38 104 LYS A O 1
ATOM 837 N N . GLN A 1 105 ? -7.309 18.896 -37.230 1.00 60.22 105 GLN A N 1
ATOM 838 C CA . GLN A 1 105 ? -6.901 20.263 -37.556 1.00 60.22 105 GLN A CA 1
ATOM 839 C C . GLN A 1 105 ? -5.812 20.699 -36.575 1.00 60.22 105 GLN A C 1
ATOM 841 O O . GLN A 1 105 ? -5.958 20.551 -35.362 1.00 60.22 105 GLN A O 1
ATOM 846 N N . SER A 1 106 ? -4.693 21.192 -37.104 1.00 59.34 106 SER A N 1
ATOM 847 C CA . SER A 1 106 ? -3.634 21.806 -36.307 1.00 59.34 106 SER A CA 1
ATOM 848 C C . SER A 1 106 ? -4.145 23.119 -35.714 1.00 59.34 106 SER A C 1
ATOM 850 O O . SER A 1 106 ? -4.768 23.929 -36.401 1.00 59.34 106 SER A O 1
ATOM 852 N N . ALA A 1 107 ? -3.901 23.326 -34.421 1.00 59.81 107 ALA A N 1
ATOM 853 C CA . ALA A 1 107 ? -4.345 24.519 -33.717 1.00 59.81 107 ALA A CA 1
ATOM 854 C C . ALA A 1 107 ? -3.594 25.756 -34.239 1.00 59.81 107 ALA A C 1
ATOM 856 O O . ALA A 1 107 ? -2.464 26.035 -33.834 1.00 59.81 107 ALA A O 1
ATOM 857 N N . LEU A 1 108 ? -4.226 26.520 -35.133 1.00 60.56 108 LEU A N 1
ATOM 858 C CA . LEU A 1 108 ? -3.813 27.893 -35.393 1.00 60.56 108 LEU A CA 1
ATOM 859 C C . LEU A 1 108 ? -4.103 28.707 -34.132 1.00 60.56 108 LEU A C 1
ATOM 861 O O . LEU A 1 108 ? -5.240 28.820 -33.679 1.00 60.56 108 LEU A O 1
ATOM 865 N N . ARG A 1 109 ? -3.039 29.241 -33.535 1.00 59.34 109 ARG A N 1
ATOM 866 C CA . ARG A 1 109 ? -3.067 30.006 -32.290 1.00 59.34 109 ARG A CA 1
ATOM 867 C C . ARG A 1 109 ? -3.745 31.362 -32.529 1.00 59.34 109 ARG A C 1
ATOM 869 O O . ARG A 1 109 ? -3.077 32.363 -32.758 1.00 59.34 109 ARG A O 1
ATOM 876 N N . THR A 1 110 ? -5.072 31.414 -32.491 1.00 60.34 110 THR A N 1
ATOM 877 C CA . THR A 1 110 ? -5.833 32.664 -32.629 1.00 60.34 110 THR A CA 1
ATOM 878 C C . THR A 1 110 ? -6.056 33.315 -31.267 1.00 60.34 110 THR A C 1
ATOM 880 O O . THR A 1 110 ? -7.161 33.282 -30.728 1.00 60.34 110 THR A O 1
ATOM 883 N N . TYR A 1 111 ? -5.022 33.937 -30.694 1.00 65.12 111 TYR A N 1
ATOM 884 C CA . TYR A 1 111 ? -5.262 34.918 -29.632 1.00 65.12 111 TYR A CA 1
ATOM 885 C C . TYR A 1 111 ? -5.745 36.216 -30.279 1.00 65.12 111 TYR A C 1
ATOM 887 O O . TYR A 1 111 ? -4.969 36.936 -30.906 1.00 65.12 111 TYR A O 1
ATOM 895 N N . LYS A 1 112 ? -7.038 36.520 -30.135 1.00 67.25 112 LYS A N 1
ATOM 896 C CA . LYS A 1 112 ? -7.534 37.885 -30.334 1.00 67.25 112 LYS A CA 1
ATOM 897 C C . LYS A 1 112 ? -7.224 38.698 -29.079 1.00 67.25 112 LYS A C 1
ATOM 899 O O . LYS A 1 112 ? -7.390 38.214 -27.962 1.00 67.25 112 LYS A O 1
ATOM 904 N N . ARG A 1 113 ? -6.758 39.933 -29.270 1.00 61.84 113 ARG A N 1
ATOM 905 C CA . ARG A 1 113 ? -6.474 40.882 -28.188 1.00 61.84 113 ARG A CA 1
ATOM 906 C C . ARG A 1 113 ? -7.777 41.192 -27.444 1.00 61.84 113 ARG A C 1
ATOM 908 O O . ARG A 1 113 ? -8.737 41.631 -28.071 1.00 61.84 113 ARG A O 1
ATOM 915 N N . ALA A 1 114 ? -7.810 40.952 -26.135 1.00 65.00 114 ALA A N 1
ATOM 916 C CA . ALA A 1 114 ? -8.932 41.363 -25.300 1.00 65.00 114 ALA A CA 1
ATOM 917 C C . ALA A 1 114 ? -8.998 42.897 -25.274 1.00 65.00 114 ALA A C 1
ATOM 919 O O . ALA A 1 114 ? -7.986 43.557 -25.028 1.00 65.00 114 ALA A O 1
ATOM 920 N N . ASN A 1 115 ? -10.172 43.455 -25.566 1.00 66.50 115 ASN A N 1
ATOM 921 C CA . ASN A 1 115 ? -10.417 44.880 -25.400 1.00 66.50 115 ASN A CA 1
ATOM 922 C C . ASN A 1 115 ? -10.823 45.107 -23.940 1.00 66.50 115 ASN A C 1
ATOM 924 O O . ASN A 1 115 ? -11.937 44.768 -23.549 1.00 66.50 115 ASN A O 1
ATOM 928 N N . LEU A 1 116 ? -9.875 45.565 -23.124 1.00 67.44 116 LEU A N 1
ATOM 929 C CA . LEU A 1 116 ? -10.097 45.849 -21.710 1.00 67.44 116 LEU A CA 1
ATOM 930 C C . LEU A 1 116 ? -10.457 47.328 -21.562 1.00 67.44 116 LEU A C 1
ATOM 932 O O . LEU A 1 116 ? -9.616 48.197 -21.788 1.00 67.44 116 LEU A O 1
ATOM 936 N N . ASN A 1 117 ? -11.701 47.600 -21.170 1.00 65.88 117 ASN A N 1
ATOM 937 C CA . ASN A 1 117 ? -12.117 48.921 -20.712 1.00 65.88 117 ASN A CA 1
ATOM 938 C C . ASN A 1 117 ? -11.799 49.034 -19.216 1.00 65.88 117 ASN A C 1
ATOM 940 O O . ASN A 1 117 ? -12.314 48.261 -18.417 1.00 65.88 117 ASN A O 1
ATOM 944 N N . PHE A 1 118 ? -10.946 49.992 -18.849 1.00 50.06 118 PHE A N 1
ATOM 945 C CA . PHE A 1 118 ? -10.401 50.150 -17.491 1.00 50.06 118 PHE A CA 1
ATOM 946 C C . PHE A 1 118 ? -11.172 51.130 -16.594 1.00 50.06 118 PHE A C 1
ATOM 948 O O . PHE A 1 118 ? -10.682 51.494 -15.529 1.00 50.06 118 PHE A O 1
ATOM 955 N N . ASN A 1 119 ? -12.374 51.554 -16.978 1.00 62.59 119 ASN A N 1
ATOM 956 C CA . ASN A 1 119 ? -13.186 52.406 -16.110 1.00 62.59 119 ASN A CA 1
ATOM 957 C C . ASN A 1 119 ? -14.031 51.540 -15.175 1.00 62.59 119 ASN A C 1
ATOM 959 O O . ASN A 1 119 ? -15.207 51.315 -15.438 1.00 62.59 119 ASN A O 1
ATOM 963 N N . VAL A 1 120 ? -13.406 51.054 -14.103 1.00 57.47 120 VAL A N 1
ATOM 964 C CA . VAL A 1 120 ? -14.101 50.468 -12.951 1.00 57.47 120 VAL A CA 1
ATOM 965 C C . VAL A 1 120 ? -14.067 51.504 -11.832 1.00 57.47 120 VAL A C 1
ATOM 967 O O . VAL A 1 120 ? -12.998 51.945 -11.411 1.00 57.47 120 VAL A O 1
ATOM 970 N N . THR A 1 121 ? -15.239 51.962 -11.405 1.00 64.62 121 THR A N 1
ATOM 971 C CA . THR A 1 121 ? -15.402 52.891 -10.282 1.00 64.62 121 THR A CA 1
ATOM 972 C C . THR A 1 121 ? -15.291 52.142 -8.954 1.00 64.62 121 THR A C 1
ATOM 974 O O . THR A 1 121 ? -15.782 51.023 -8.834 1.00 64.62 121 THR A O 1
ATOM 977 N N . ALA A 1 122 ? -14.683 52.771 -7.941 1.00 59.66 122 ALA A N 1
ATOM 978 C CA . ALA A 1 122 ? -14.324 52.160 -6.650 1.00 59.66 122 ALA A CA 1
ATOM 979 C C . ALA A 1 122 ? -15.501 51.567 -5.839 1.00 59.66 122 ALA A C 1
ATOM 981 O O . ALA A 1 122 ? -15.295 50.889 -4.837 1.00 59.66 122 ALA A O 1
ATOM 982 N N . GLU A 1 123 ? -16.739 51.815 -6.257 1.00 61.69 123 GLU A N 1
ATOM 983 C CA . GLU A 1 123 ? -17.957 51.358 -5.584 1.00 61.69 123 GLU A CA 1
ATOM 984 C C . GLU A 1 123 ? -18.377 49.935 -6.013 1.00 61.69 123 GLU A C 1
ATOM 986 O O . GLU A 1 123 ? -19.123 49.277 -5.290 1.00 61.69 123 GLU A O 1
ATOM 991 N N . GLU A 1 124 ? -17.856 49.416 -7.135 1.00 57.25 124 GLU A N 1
ATOM 992 C CA . GLU A 1 124 ? -18.173 48.072 -7.657 1.00 57.25 124 GLU A CA 1
ATOM 993 C C . GLU A 1 124 ? -17.175 46.979 -7.222 1.00 57.25 124 GLU A C 1
ATOM 995 O O . GLU A 1 124 ? -17.390 45.796 -7.485 1.00 57.25 124 GLU A O 1
ATOM 1000 N N . GLU A 1 125 ? -16.109 47.322 -6.488 1.00 55.00 125 GLU A N 1
ATOM 1001 C CA . GLU A 1 125 ? -15.080 46.356 -6.057 1.00 55.00 125 GLU A CA 1
ATOM 1002 C C . GLU A 1 125 ? -15.558 45.368 -4.968 1.00 55.00 125 GLU A C 1
ATOM 1004 O O . GLU A 1 125 ? -14.848 44.418 -4.637 1.00 55.00 125 GLU A O 1
ATOM 1009 N N . ASN A 1 126 ? -16.769 45.543 -4.421 1.00 55.50 126 ASN A N 1
ATOM 1010 C CA . ASN A 1 126 ? -17.304 44.719 -3.327 1.00 55.50 126 ASN A CA 1
ATOM 1011 C C . ASN A 1 126 ? -18.259 43.592 -3.776 1.00 55.50 126 ASN A C 1
ATOM 1013 O O . ASN A 1 126 ? -19.004 43.043 -2.967 1.00 55.50 126 ASN A O 1
ATOM 1017 N N . ILE A 1 127 ? -18.251 43.232 -5.062 1.00 58.31 127 ILE A N 1
ATOM 1018 C CA . ILE A 1 127 ? -18.946 42.042 -5.580 1.00 58.31 127 ILE A CA 1
ATOM 1019 C C . ILE A 1 127 ? -17.970 41.240 -6.445 1.00 58.31 127 ILE A C 1
ATOM 1021 O O . ILE A 1 127 ? -18.186 40.986 -7.623 1.00 58.31 127 ILE A O 1
ATOM 1025 N N . MET A 1 128 ? -16.850 40.839 -5.854 1.00 50.94 128 MET A N 1
ATOM 1026 C CA . MET A 1 128 ? -16.028 39.757 -6.396 1.00 50.94 128 MET A CA 1
ATOM 1027 C C . MET A 1 128 ? -16.239 38.543 -5.496 1.00 50.94 128 MET A C 1
ATOM 1029 O O . MET A 1 128 ? -15.40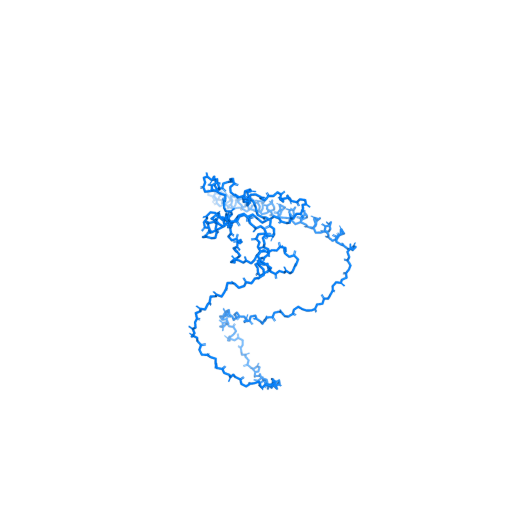4 38.188 -4.665 1.00 50.94 128 MET A O 1
ATOM 1033 N N . GLU A 1 129 ? -17.427 37.945 -5.617 1.00 60.00 129 GLU A N 1
ATOM 1034 C CA . GLU A 1 129 ? -17.694 36.611 -5.092 1.00 60.00 129 GLU A CA 1
ATOM 1035 C C . GLU A 1 129 ? -16.697 35.661 -5.765 1.00 60.00 129 GLU A C 1
ATOM 1037 O O . GLU A 1 129 ? -16.677 35.516 -6.988 1.00 60.00 129 GLU A O 1
ATOM 1042 N N . TRP A 1 130 ? -15.792 35.088 -4.972 1.00 62.66 130 TRP A N 1
ATOM 1043 C CA . TRP A 1 130 ? -14.764 34.172 -5.452 1.00 62.66 130 TRP A CA 1
ATOM 1044 C C . TRP A 1 130 ? -15.428 32.919 -6.021 1.00 62.66 130 TRP A C 1
ATOM 1046 O O . TRP A 1 130 ? -15.666 31.957 -5.295 1.00 62.66 130 TRP A O 1
ATOM 1056 N N . VAL A 1 131 ? -15.715 32.917 -7.321 1.00 60.50 131 VAL A N 1
ATOM 1057 C CA . VAL A 1 131 ? -16.098 31.709 -8.050 1.00 60.50 131 VAL A CA 1
ATOM 1058 C C . VAL A 1 131 ? -14.838 30.848 -8.178 1.00 60.50 131 VAL A C 1
ATOM 1060 O O . VAL A 1 131 ? -13.880 31.279 -8.828 1.00 60.50 131 VAL A O 1
ATOM 1063 N N . PRO A 1 132 ? -14.782 29.644 -7.581 1.00 58.06 132 PRO A N 1
ATOM 1064 C CA . PRO A 1 132 ? -13.669 28.734 -7.790 1.00 58.06 132 PRO A CA 1
ATOM 1065 C C . PRO A 1 132 ? -13.735 28.232 -9.233 1.00 58.06 132 PRO A C 1
ATOM 1067 O O . PRO A 1 132 ? -14.456 27.293 -9.559 1.00 58.06 132 PRO A O 1
ATOM 1070 N N . LEU A 1 133 ? -12.998 28.886 -10.125 1.00 56.41 133 LEU A N 1
ATOM 1071 C CA . LEU A 1 133 ? -12.711 28.339 -11.441 1.00 56.41 133 LEU A CA 1
ATOM 1072 C C . LEU A 1 133 ? -11.598 27.313 -11.249 1.00 56.41 133 LEU A C 1
ATOM 1074 O O . LEU A 1 133 ? -10.425 27.673 -11.241 1.00 56.41 133 LEU A O 1
ATOM 1078 N N . GLU A 1 134 ? -11.958 26.047 -11.034 1.00 55.88 134 GLU A N 1
ATOM 1079 C CA . GLU A 1 134 ? -10.990 24.952 -11.098 1.00 55.88 134 GLU A CA 1
ATOM 1080 C C . GLU A 1 134 ? -10.439 24.873 -12.536 1.00 55.88 134 GLU A C 1
ATOM 1082 O O . GLU A 1 134 ? -11.195 24.567 -13.464 1.00 55.88 134 GLU A O 1
ATOM 1087 N N . PRO A 1 135 ? -9.145 25.162 -12.777 1.00 57.06 135 PRO A N 1
ATOM 1088 C CA . PRO A 1 135 ? -8.577 25.002 -14.105 1.00 57.06 135 PRO A CA 1
ATOM 1089 C C . PRO A 1 135 ? -8.450 23.506 -14.413 1.00 57.06 135 PRO A C 1
ATOM 1091 O O . PRO A 1 135 ? -7.809 22.758 -13.671 1.00 57.06 135 PRO A O 1
ATOM 1094 N N . SER A 1 136 ? -9.042 23.056 -15.523 1.00 51.22 136 SER A N 1
ATOM 1095 C CA . SER A 1 136 ? -8.874 21.679 -15.992 1.00 51.22 136 SER A CA 1
ATOM 1096 C C . SER A 1 136 ? -7.398 21.429 -16.304 1.00 51.22 136 SER A C 1
ATOM 1098 O O . SER A 1 136 ? -6.834 22.068 -17.197 1.00 51.22 136 SER A O 1
ATOM 1100 N N . MET A 1 137 ? -6.768 20.513 -15.569 1.00 49.78 137 MET A N 1
ATOM 1101 C CA . MET A 1 137 ? -5.361 20.178 -15.771 1.00 49.78 137 MET A CA 1
ATOM 1102 C C . MET A 1 137 ? -5.136 19.546 -17.155 1.00 49.78 137 MET A C 1
ATOM 1104 O O . MET A 1 137 ? -5.797 18.552 -17.470 1.00 49.78 137 MET A O 1
ATOM 1108 N N . PRO A 1 138 ? -4.199 20.060 -17.973 1.00 56.38 138 PRO A N 1
ATOM 1109 C CA . PRO A 1 138 ? -3.712 19.336 -19.138 1.00 56.38 138 PRO A CA 1
ATOM 1110 C C . PRO A 1 138 ? -2.766 18.194 -18.718 1.00 56.38 138 PRO A C 1
ATOM 1112 O O . PRO A 1 138 ? -2.131 18.271 -17.661 1.00 56.38 138 PRO A O 1
ATOM 1115 N N . PRO A 1 139 ? -2.663 17.129 -19.532 1.00 48.03 139 PRO A N 1
ATOM 1116 C CA . PRO A 1 139 ? -1.809 15.983 -19.245 1.00 48.03 139 PRO A CA 1
ATOM 1117 C C . PRO A 1 139 ? -0.326 16.364 -19.338 1.00 48.03 139 PRO A C 1
ATOM 1119 O O . PRO A 1 139 ? 0.093 17.084 -20.242 1.00 48.03 139 PRO A O 1
ATOM 1122 N N . THR A 1 140 ? 0.461 15.870 -18.386 1.00 45.34 140 THR A N 1
ATOM 1123 C CA . THR A 1 140 ? 1.921 15.976 -18.358 1.00 45.34 140 THR A CA 1
ATOM 1124 C C . THR A 1 140 ? 2.533 14.946 -19.303 1.00 45.34 140 THR A C 1
ATOM 1126 O O . THR A 1 140 ? 2.447 13.749 -19.029 1.00 45.34 140 THR A O 1
ATOM 1129 N N . ASP A 1 141 ? 3.166 15.413 -20.378 1.00 42.28 141 ASP A N 1
ATOM 1130 C CA . ASP A 1 141 ? 4.153 14.630 -21.123 1.00 42.28 141 ASP A CA 1
ATOM 1131 C C . ASP A 1 141 ? 5.534 14.838 -20.486 1.00 42.28 141 ASP A C 1
ATOM 1133 O O . ASP A 1 141 ? 6.086 15.940 -20.483 1.00 42.28 141 ASP A O 1
ATOM 1137 N N . ASP A 1 142 ? 6.064 13.752 -19.921 1.00 48.03 142 ASP A N 1
ATOM 1138 C CA . ASP A 1 142 ? 7.411 13.628 -19.374 1.00 48.03 142 ASP A CA 1
ATOM 1139 C C . ASP A 1 142 ? 8.428 13.406 -20.498 1.00 48.03 142 ASP A C 1
ATOM 1141 O O . ASP A 1 142 ? 8.448 12.347 -21.126 1.00 48.03 142 ASP A O 1
ATOM 1145 N N . GLN A 1 143 ? 9.352 14.348 -20.674 1.00 51.38 143 GLN A N 1
ATOM 1146 C CA . GLN A 1 143 ? 10.702 14.049 -21.150 1.00 51.38 143 GLN A CA 1
ATOM 1147 C C . GLN A 1 143 ? 11.693 14.987 -20.463 1.00 51.38 143 GLN A C 1
ATOM 1149 O O . GLN A 1 143 ? 11.742 16.165 -20.795 1.00 51.38 143 GLN A O 1
ATOM 1154 N N . HIS A 1 144 ? 12.504 14.473 -19.535 1.00 45.06 144 HIS A N 1
ATOM 1155 C CA . HIS A 1 144 ? 13.949 14.709 -19.571 1.00 45.06 144 HIS A CA 1
ATOM 1156 C C . HIS A 1 144 ? 14.719 13.787 -18.617 1.00 45.06 144 HIS A C 1
ATOM 1158 O O . HIS A 1 144 ? 14.303 13.493 -17.501 1.00 45.06 144 HIS A O 1
ATOM 1164 N N . GLN A 1 145 ? 15.840 13.320 -19.155 1.00 44.28 145 GLN A N 1
ATOM 1165 C CA . GLN A 1 145 ? 16.717 12.251 -18.700 1.00 44.28 145 GLN A CA 1
ATOM 1166 C C . GLN A 1 145 ? 17.528 12.554 -17.434 1.00 44.28 145 GLN A C 1
ATOM 1168 O O . GLN A 1 145 ? 17.950 13.681 -17.182 1.00 44.28 145 GLN A O 1
ATOM 1173 N N . ASP A 1 146 ? 17.808 11.453 -16.739 1.00 44.75 146 ASP A N 1
ATOM 1174 C CA . ASP A 1 146 ? 18.995 11.103 -15.960 1.00 44.75 146 ASP A CA 1
ATOM 1175 C C . ASP A 1 146 ? 20.179 12.085 -15.995 1.00 44.75 146 ASP A C 1
ATOM 1177 O O . ASP A 1 146 ? 20.873 12.227 -17.003 1.00 44.75 146 ASP A O 1
ATOM 1181 N N . ASN A 1 147 ? 20.503 12.644 -14.823 1.00 46.38 147 ASN A N 1
ATOM 1182 C CA . ASN A 1 147 ? 21.887 12.852 -14.403 1.00 46.38 147 ASN A CA 1
ATOM 1183 C C . ASN A 1 147 ? 21.997 13.109 -12.888 1.00 46.38 147 ASN A C 1
ATOM 1185 O O . ASN A 1 147 ? 21.264 13.917 -12.328 1.00 46.38 147 ASN A O 1
ATOM 1189 N N . CYS A 1 148 ? 23.019 12.496 -12.279 1.00 39.84 148 CYS A N 1
ATOM 1190 C CA . CYS A 1 148 ? 23.644 12.827 -10.986 1.00 39.84 148 CYS A CA 1
ATOM 1191 C C . CYS A 1 148 ? 23.163 12.090 -9.713 1.00 39.84 148 CYS A C 1
ATOM 1193 O O . CYS A 1 148 ? 22.309 12.546 -8.959 1.00 39.84 148 CYS A O 1
ATOM 1195 N N . THR A 1 149 ? 23.851 10.996 -9.370 1.00 49.19 149 THR A N 1
ATOM 1196 C CA . THR A 1 149 ? 23.683 10.249 -8.104 1.00 49.19 149 THR A CA 1
ATOM 1197 C C . THR A 1 149 ? 24.619 10.723 -6.975 1.00 49.19 149 THR A C 1
ATOM 1199 O O . THR A 1 149 ? 24.897 9.963 -6.051 1.00 49.19 149 THR A O 1
ATOM 1202 N N . GLN A 1 150 ? 25.131 11.961 -6.998 1.00 52.50 150 GLN A N 1
ATOM 1203 C CA . GLN A 1 150 ? 26.066 12.451 -5.962 1.00 52.50 150 GLN A CA 1
ATOM 1204 C C . GLN A 1 150 ? 25.505 13.548 -5.032 1.00 52.50 150 GLN A C 1
ATOM 1206 O O . GLN A 1 150 ? 26.076 13.780 -3.965 1.00 52.50 150 GLN A O 1
ATOM 1211 N N . THR A 1 151 ? 24.363 14.172 -5.339 1.00 49.94 151 THR A N 1
ATOM 1212 C CA . THR A 1 151 ? 23.750 15.229 -4.495 1.00 49.94 151 THR A CA 1
ATOM 1213 C C . THR A 1 151 ? 22.788 14.687 -3.426 1.00 49.94 151 THR A C 1
ATOM 1215 O O . THR A 1 151 ? 22.648 15.274 -2.351 1.00 49.94 151 THR A O 1
ATOM 1218 N N . ASN A 1 152 ? 22.245 13.483 -3.639 1.00 58.06 152 ASN A N 1
ATOM 1219 C CA . ASN A 1 152 ? 21.175 12.879 -2.830 1.00 58.06 152 ASN A CA 1
ATOM 1220 C C . ASN A 1 152 ? 21.480 12.757 -1.318 1.00 58.06 152 ASN A C 1
ATOM 1222 O O . ASN A 1 152 ? 20.570 12.803 -0.489 1.00 58.06 152 ASN A O 1
ATOM 1226 N N . ASN A 1 153 ? 22.749 12.634 -0.910 1.00 61.09 153 ASN A N 1
ATOM 1227 C CA . ASN A 1 153 ? 23.115 12.522 0.512 1.00 61.09 153 ASN A CA 1
ATOM 1228 C C . ASN A 1 153 ? 23.174 13.874 1.244 1.00 61.09 153 ASN A C 1
ATOM 1230 O O . ASN A 1 153 ? 22.896 13.935 2.442 1.00 61.09 153 ASN A O 1
ATOM 1234 N N . LYS A 1 154 ? 23.530 14.961 0.550 1.00 67.62 154 LYS A N 1
ATOM 1235 C CA . LYS A 1 154 ? 23.542 16.307 1.147 1.00 67.62 154 LYS A CA 1
ATOM 1236 C C . LYS A 1 154 ? 22.120 16.849 1.240 1.00 67.62 154 LYS A C 1
ATOM 1238 O O . LYS A 1 154 ? 21.726 17.339 2.296 1.00 67.62 154 LYS A O 1
ATOM 1243 N N . ASP A 1 155 ? 21.329 16.629 0.196 1.00 71.69 155 ASP A N 1
ATOM 1244 C CA . ASP A 1 155 ? 19.939 17.080 0.126 1.00 71.69 155 ASP A CA 1
ATOM 1245 C C . ASP A 1 155 ? 19.073 16.386 1.186 1.00 71.69 155 ASP A C 1
ATOM 1247 O O . ASP A 1 155 ? 18.294 17.026 1.890 1.00 71.69 155 ASP A O 1
ATOM 1251 N N . THR A 1 156 ? 19.284 15.086 1.418 1.00 77.88 156 THR A N 1
ATOM 1252 C CA . THR A 1 156 ? 18.579 14.359 2.488 1.00 77.88 156 THR A CA 1
ATOM 1253 C C . THR A 1 156 ? 18.970 14.811 3.895 1.00 77.88 156 THR A C 1
ATOM 1255 O O . THR A 1 156 ? 18.138 14.729 4.802 1.00 77.88 156 THR A O 1
ATOM 1258 N N . LYS A 1 157 ? 20.198 15.303 4.103 1.00 88.12 157 LYS A N 1
ATOM 1259 C CA . LYS A 1 157 ? 20.621 15.892 5.382 1.00 88.12 157 LYS A CA 1
ATOM 1260 C C . LYS A 1 157 ? 19.946 17.246 5.610 1.00 88.12 157 LYS A C 1
ATOM 1262 O O . LYS A 1 157 ? 19.310 17.426 6.643 1.00 88.12 157 LYS A O 1
ATOM 1267 N N . ILE A 1 158 ? 19.976 18.126 4.607 1.00 92.25 158 ILE A N 1
ATOM 1268 C CA . ILE A 1 158 ? 19.327 19.446 4.652 1.00 92.25 158 ILE A CA 1
ATOM 1269 C C . ILE A 1 158 ? 17.823 19.303 4.933 1.00 92.25 158 ILE A C 1
ATOM 1271 O O . ILE A 1 158 ? 17.283 19.981 5.803 1.00 92.25 158 ILE A O 1
ATOM 1275 N N . ILE A 1 159 ? 17.146 18.362 4.267 1.00 92.06 159 ILE A N 1
ATOM 1276 C CA . ILE A 1 159 ? 15.715 18.101 4.487 1.00 92.06 159 ILE A CA 1
ATOM 1277 C C . ILE A 1 159 ? 15.437 17.638 5.925 1.00 92.06 159 ILE A C 1
ATOM 1279 O O . ILE A 1 159 ? 14.430 18.029 6.520 1.00 92.06 159 ILE A O 1
ATOM 1283 N N . LYS A 1 160 ? 16.293 16.795 6.510 1.00 92.69 160 LYS A N 1
ATOM 1284 C CA . LYS A 1 160 ? 16.125 16.342 7.901 1.00 92.69 160 LYS A CA 1
ATOM 1285 C C . LYS A 1 160 ? 16.308 17.491 8.887 1.00 92.69 160 LYS A C 1
ATOM 1287 O O . LYS A 1 160 ? 15.488 17.624 9.795 1.00 92.69 160 LYS A O 1
ATOM 1292 N N . ASP A 1 161 ? 17.316 18.327 8.669 1.00 95.44 161 ASP A N 1
ATOM 1293 C CA . ASP A 1 161 ? 17.614 19.472 9.528 1.00 95.44 161 ASP A CA 1
ATOM 1294 C C . ASP A 1 161 ? 16.464 20.495 9.490 1.00 95.44 161 ASP A C 1
ATOM 1296 O O . ASP A 1 161 ? 15.919 20.848 10.539 1.00 95.44 161 ASP A O 1
ATOM 1300 N N . LEU A 1 162 ? 15.967 20.838 8.295 1.00 95.94 162 LEU A N 1
ATOM 1301 C CA . LEU A 1 162 ? 14.795 21.708 8.121 1.00 95.94 162 LEU A CA 1
ATOM 1302 C C . LEU A 1 162 ? 13.527 21.140 8.774 1.00 95.94 162 LEU A C 1
ATOM 1304 O O . LEU A 1 162 ? 12.708 21.885 9.315 1.00 95.94 162 LEU A O 1
ATOM 1308 N N . ASN A 1 163 ? 13.333 19.820 8.742 1.00 95.00 163 ASN A N 1
ATOM 1309 C CA . ASN A 1 163 ? 12.189 19.183 9.396 1.00 95.00 163 ASN A CA 1
ATOM 1310 C C . ASN A 1 163 ? 12.287 19.244 10.927 1.00 95.00 163 ASN A C 1
ATOM 1312 O O . ASN A 1 163 ? 11.271 19.444 11.603 1.00 95.00 163 ASN A O 1
ATOM 1316 N N . MET A 1 164 ? 13.490 19.089 11.485 1.00 96.38 164 MET A N 1
ATOM 1317 C CA . MET A 1 164 ? 13.718 19.243 12.923 1.00 96.38 164 MET A CA 1
ATOM 1318 C C . MET A 1 164 ? 13.487 20.686 13.374 1.00 96.38 164 MET A C 1
ATOM 1320 O O . MET A 1 164 ? 12.786 20.906 14.364 1.00 96.38 164 MET A O 1
ATOM 1324 N N . GLU A 1 165 ? 13.987 21.663 12.619 1.00 97.19 165 GLU A N 1
ATOM 1325 C CA . GLU A 1 165 ? 13.782 23.083 12.910 1.00 97.19 165 GLU A CA 1
ATOM 1326 C C . GLU A 1 165 ? 12.299 23.469 12.827 1.00 97.19 165 GLU A C 1
ATOM 1328 O O . GLU A 1 165 ? 11.750 24.055 13.760 1.00 97.19 165 GLU A O 1
ATOM 1333 N N . ASN A 1 166 ? 11.588 23.027 11.787 1.00 96.25 166 ASN A N 1
ATOM 1334 C CA . ASN A 1 166 ? 10.141 23.231 11.678 1.00 96.25 166 ASN A CA 1
ATOM 1335 C C . ASN A 1 166 ? 9.367 22.621 12.853 1.00 96.25 166 ASN A C 1
ATOM 1337 O O . ASN A 1 166 ? 8.384 23.195 13.336 1.00 96.25 166 ASN A O 1
ATOM 1341 N N . ARG A 1 167 ? 9.793 21.450 13.340 1.00 97.06 167 ARG A N 1
ATOM 1342 C CA . ARG A 1 167 ? 9.197 20.831 14.528 1.00 97.06 167 ARG A CA 1
ATOM 1343 C C . ARG A 1 167 ? 9.430 21.692 15.769 1.00 97.06 167 ARG A C 1
ATOM 1345 O O . ARG A 1 167 ? 8.484 21.873 16.540 1.00 97.06 167 ARG A O 1
ATOM 1352 N N . HIS A 1 168 ? 10.639 22.219 15.943 1.00 97.81 168 HIS A N 1
ATOM 1353 C CA . HIS A 1 168 ? 10.994 23.106 17.048 1.00 97.81 168 HIS A CA 1
ATOM 1354 C C . HIS A 1 168 ? 10.180 24.408 17.010 1.00 97.81 168 HIS A C 1
ATOM 1356 O O . HIS A 1 168 ? 9.488 24.727 17.977 1.00 97.81 168 HIS A O 1
ATOM 1362 N N . LEU A 1 169 ? 10.130 25.092 15.863 1.00 98.19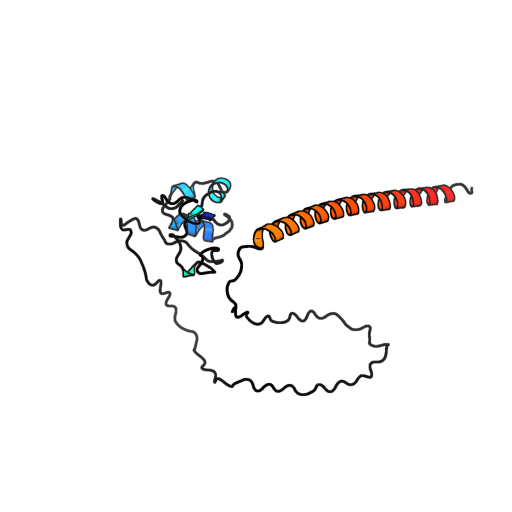 169 LEU A N 1
ATOM 1363 C CA . LEU A 1 169 ? 9.351 26.324 15.684 1.00 98.19 169 LEU A CA 1
ATOM 1364 C C . LEU A 1 169 ? 7.860 26.119 15.992 1.00 98.19 169 LEU A C 1
ATOM 1366 O O . LEU A 1 169 ? 7.234 26.934 16.667 1.00 98.19 169 LEU A O 1
ATOM 1370 N N . ARG A 1 170 ? 7.277 24.984 15.583 1.00 95.88 170 ARG A N 1
ATOM 1371 C CA . ARG A 1 170 ? 5.882 24.638 15.918 1.00 95.88 170 ARG A CA 1
ATOM 1372 C C . ARG A 1 170 ? 5.661 24.374 17.407 1.00 95.88 170 ARG A C 1
ATOM 1374 O O . ARG A 1 170 ? 4.536 24.518 17.888 1.00 95.88 170 ARG A O 1
ATOM 1381 N N . GLN A 1 171 ? 6.667 23.899 18.136 1.00 97.50 171 GLN A N 1
ATOM 1382 C CA . GLN A 1 171 ? 6.580 23.764 19.593 1.00 97.50 171 GLN A CA 1
ATOM 1383 C C . GLN A 1 171 ? 6.662 25.135 20.262 1.00 97.50 171 GLN A C 1
ATOM 1385 O O . GLN A 1 171 ? 5.849 25.423 21.139 1.00 97.50 171 GLN A O 1
ATOM 1390 N N . GLU A 1 172 ? 7.558 25.997 19.791 1.00 98.06 172 GLU A N 1
ATOM 1391 C CA . GLU A 1 172 ? 7.738 27.332 20.350 1.00 98.06 172 GLU A CA 1
ATOM 1392 C C . GLU A 1 172 ? 6.514 28.222 20.116 1.00 98.06 172 GLU A C 1
ATOM 1394 O O . GLU A 1 172 ? 5.981 28.807 21.056 1.00 98.06 172 GLU A O 1
ATOM 1399 N N . LEU A 1 173 ? 5.938 28.199 18.911 1.00 98.00 173 LEU A N 1
ATOM 1400 C CA . LEU A 1 173 ? 4.669 28.877 18.632 1.00 98.00 173 LEU A CA 1
ATOM 1401 C C . LEU A 1 173 ? 3.538 28.412 19.556 1.00 98.00 173 LEU A C 1
ATOM 1403 O O . LEU A 1 173 ? 2.706 29.217 19.972 1.00 98.00 173 LEU A O 1
ATOM 1407 N N . ARG A 1 174 ? 3.488 27.119 19.901 1.00 97.12 174 ARG A N 1
ATOM 1408 C CA . ARG A 1 174 ? 2.490 26.602 20.851 1.00 97.12 174 ARG A CA 1
ATOM 1409 C C . ARG A 1 174 ? 2.719 27.147 22.259 1.00 97.12 174 ARG A C 1
ATOM 1411 O O . ARG A 1 174 ? 1.750 27.538 22.906 1.00 97.12 174 ARG A O 1
ATOM 1418 N N . ARG A 1 175 ? 3.974 27.222 22.710 1.00 96.88 175 ARG A N 1
ATOM 1419 C CA . ARG A 1 175 ? 4.337 27.815 24.007 1.00 96.88 175 ARG A CA 1
ATOM 1420 C C . ARG A 1 175 ? 3.984 29.297 24.066 1.00 96.88 175 ARG A C 1
ATOM 1422 O O . ARG A 1 175 ? 3.319 29.721 25.006 1.00 96.88 175 ARG A O 1
ATOM 1429 N N . GLN A 1 176 ? 4.353 30.063 23.044 1.00 97.25 176 GLN A N 1
ATOM 1430 C CA . GLN A 1 176 ? 4.059 31.494 22.975 1.00 97.25 176 GLN A CA 1
ATOM 1431 C C . GLN A 1 176 ? 2.555 31.765 22.954 1.00 97.25 176 GLN A C 1
ATOM 1433 O O . GLN A 1 176 ? 2.075 32.596 23.720 1.00 97.25 176 GLN A O 1
ATOM 1438 N N . LYS A 1 177 ? 1.785 31.012 22.156 1.00 96.75 177 LYS A N 1
ATOM 1439 C CA . LYS A 1 177 ? 0.316 31.111 22.156 1.00 96.75 177 LYS A CA 1
ATOM 1440 C C . LYS A 1 177 ? -0.275 30.844 23.538 1.00 96.75 177 LYS A C 1
ATOM 1442 O O . LYS A 1 177 ? -1.135 31.597 23.984 1.00 96.75 177 LYS A O 1
ATOM 1447 N N . PHE A 1 178 ? 0.214 29.820 24.234 1.00 96.44 178 PHE A N 1
ATOM 1448 C CA . PHE A 1 178 ? -0.227 29.517 25.593 1.00 96.44 178 PHE A CA 1
ATOM 1449 C C . PHE A 1 178 ? 0.092 30.654 26.578 1.00 96.44 178 PHE A C 1
ATOM 1451 O O . PHE A 1 178 ? -0.761 31.044 27.375 1.00 96.44 178 PHE A O 1
ATOM 1458 N N . LEU A 1 179 ? 1.296 31.230 26.504 1.00 95.62 179 LEU A N 1
ATOM 1459 C CA . LEU A 1 179 ? 1.683 32.365 27.345 1.00 95.62 179 LEU A CA 1
ATOM 1460 C C . LEU A 1 179 ? 0.826 33.602 27.066 1.00 95.62 179 LEU A C 1
ATOM 1462 O O . LEU A 1 179 ? 0.342 34.223 28.011 1.00 95.62 179 LEU A O 1
ATOM 1466 N N . LEU A 1 180 ? 0.590 33.930 25.795 1.00 94.50 180 LEU A N 1
ATOM 1467 C CA . LEU A 1 180 ? -0.277 35.041 25.401 1.00 94.50 180 LEU A CA 1
ATOM 1468 C C . LEU A 1 180 ? -1.703 34.845 25.913 1.00 94.50 180 LEU A C 1
ATOM 1470 O O . LEU A 1 180 ? -2.289 35.776 26.465 1.00 94.50 180 LEU A O 1
ATOM 1474 N N . GLN A 1 181 ? -2.239 33.629 25.806 1.00 94.81 181 GLN A N 1
ATOM 1475 C CA . GLN A 1 181 ? -3.559 33.313 26.336 1.00 94.81 181 GLN A CA 1
ATOM 1476 C C . GLN A 1 181 ? -3.616 33.522 27.852 1.00 94.81 181 GLN A C 1
ATOM 1478 O O . GLN A 1 181 ? -4.473 34.265 28.334 1.00 94.81 181 GLN A O 1
ATOM 1483 N N . ARG A 1 182 ? -2.636 32.990 28.590 1.00 93.62 182 ARG A N 1
ATOM 1484 C CA . ARG A 1 182 ? -2.534 33.165 30.045 1.00 93.62 182 ARG A CA 1
ATOM 1485 C C . ARG A 1 182 ? -2.380 34.635 30.456 1.00 93.62 182 ARG A C 1
ATOM 1487 O O . ARG A 1 182 ? -2.954 35.060 31.457 1.00 93.62 182 ARG A O 1
ATOM 1494 N N . MET A 1 183 ? -1.611 35.423 29.707 1.00 92.69 183 MET A N 1
ATOM 1495 C CA . MET A 1 183 ? -1.464 36.864 29.945 1.00 92.69 183 MET A CA 1
ATOM 1496 C C . MET A 1 183 ? -2.774 37.613 29.676 1.00 92.69 183 MET A C 1
ATOM 1498 O O . MET A 1 183 ? -3.158 38.470 30.472 1.00 92.69 183 MET A O 1
ATOM 1502 N N . SER A 1 184 ? -3.502 37.248 28.616 1.00 92.44 184 SER A N 1
ATOM 1503 C CA . SER A 1 184 ? -4.813 37.831 28.305 1.00 92.44 184 SER A CA 1
ATOM 1504 C C . SER A 1 184 ? -5.844 37.558 29.405 1.00 92.44 184 SER A C 1
ATOM 1506 O O . SER A 1 184 ? -6.611 38.446 29.774 1.00 92.44 184 SER A O 1
ATOM 1508 N N . GLU A 1 185 ? -5.831 36.355 29.982 1.00 89.31 185 GLU A N 1
ATOM 1509 C CA . GLU A 1 185 ? -6.706 35.968 31.089 1.00 89.31 185 GLU A CA 1
ATOM 1510 C C . GLU A 1 185 ? -6.375 36.759 32.357 1.00 89.31 185 GLU A C 1
ATOM 1512 O O . GLU A 1 185 ? -7.271 37.332 32.977 1.00 89.31 185 GLU A O 1
ATOM 1517 N N . LYS A 1 186 ? -5.085 36.884 32.699 1.00 86.62 186 LYS A N 1
ATOM 1518 C CA . LYS A 1 186 ? -4.638 37.726 33.820 1.00 86.62 186 LYS A CA 1
ATOM 1519 C C . LYS A 1 186 ? -5.071 39.185 33.654 1.00 86.62 186 LYS A C 1
ATOM 1521 O O . LYS A 1 186 ? -5.556 39.778 34.615 1.00 86.62 186 LYS A O 1
ATOM 1526 N N . TYR A 1 187 ? -4.937 39.748 32.452 1.00 84.19 187 TYR A N 1
ATOM 1527 C CA . TYR A 1 187 ? -5.351 41.124 32.161 1.00 84.19 187 TYR A CA 1
ATOM 1528 C C . TYR A 1 187 ? -6.873 41.320 32.276 1.00 84.19 187 TYR A C 1
ATOM 1530 O O . TYR A 1 187 ? -7.340 42.331 32.800 1.00 84.19 187 TYR A O 1
ATOM 1538 N N . LYS A 1 188 ? -7.676 40.336 31.847 1.00 82.19 188 LYS A N 1
ATOM 1539 C CA . LYS A 1 188 ? -9.137 40.368 32.042 1.00 82.19 188 LYS A CA 1
ATOM 1540 C C . LYS A 1 188 ? -9.504 40.384 33.530 1.00 82.19 188 LYS A C 1
ATOM 1542 O O . LYS A 1 188 ? -10.359 41.171 33.928 1.00 82.19 188 LYS A O 1
ATOM 1547 N N . ILE A 1 189 ? -8.833 39.570 34.348 1.00 75.12 189 ILE A N 1
ATOM 1548 C CA . ILE A 1 189 ? -9.082 39.471 35.797 1.00 75.12 189 ILE A CA 1
ATOM 1549 C C . ILE A 1 189 ? -8.664 40.749 36.545 1.00 75.12 189 ILE A C 1
ATOM 1551 O O . ILE A 1 189 ? -9.349 41.167 37.477 1.00 75.12 189 ILE A O 1
ATOM 1555 N N . SER A 1 190 ? -7.559 41.403 36.170 1.00 71.69 190 SER A N 1
ATOM 1556 C CA . SER A 1 190 ? -7.160 42.667 36.811 1.00 71.69 190 SER A CA 1
ATOM 1557 C C . SER A 1 190 ? -8.128 43.808 36.481 1.00 71.69 190 SER A C 1
ATOM 1559 O O . SER A 1 190 ? -8.495 44.582 37.367 1.00 71.69 190 SER A O 1
ATOM 1561 N N . LYS A 1 191 ? -8.610 43.876 35.233 1.00 72.75 191 LYS A N 1
ATOM 1562 C CA . LYS A 1 191 ? -9.585 44.884 34.792 1.00 72.75 191 LYS A CA 1
ATOM 1563 C C . LYS A 1 191 ? -10.940 44.743 35.489 1.00 72.75 191 LYS A C 1
ATOM 1565 O O . LYS A 1 191 ? -11.587 45.754 35.748 1.00 72.75 191 LYS A O 1
ATOM 1570 N N . THR A 1 192 ? -11.378 43.524 35.808 1.00 67.81 192 THR A N 1
ATOM 1571 C CA . THR A 1 192 ? -12.614 43.324 36.581 1.00 67.81 192 THR A CA 1
ATOM 1572 C C . THR A 1 192 ? -12.423 43.713 38.044 1.00 67.81 192 THR A C 1
ATOM 1574 O O . THR A 1 192 ? -13.238 44.467 38.558 1.00 67.81 192 THR A O 1
ATOM 1577 N N . LYS A 1 193 ? -11.318 43.322 38.694 1.00 66.69 193 LYS A N 1
ATOM 1578 C CA . LYS A 1 193 ? -11.030 43.708 40.092 1.00 66.69 193 LYS A CA 1
ATOM 1579 C C . LYS A 1 193 ? -10.931 45.224 40.299 1.00 66.69 193 LYS A C 1
ATOM 1581 O O . LYS A 1 193 ? -11.451 45.729 41.286 1.00 66.69 193 LYS A O 1
ATOM 1586 N N . SER A 1 194 ? -10.343 45.958 39.352 1.00 59.53 194 SER A N 1
ATOM 1587 C CA . SER A 1 194 ? -10.285 47.428 39.404 1.00 59.53 194 SER A CA 1
ATOM 1588 C C . SER A 1 194 ? -11.665 48.095 39.310 1.00 59.53 194 SER A C 1
ATOM 1590 O O . SER A 1 194 ? -11.850 49.153 39.902 1.00 59.53 194 SER A O 1
ATOM 1592 N N . LYS A 1 195 ? -12.644 47.485 38.625 1.00 61.47 195 LYS A N 1
ATOM 1593 C CA . LYS A 1 195 ? -14.020 48.011 38.548 1.00 61.47 195 LYS A CA 1
ATOM 1594 C C . LYS A 1 195 ? -14.833 47.797 39.828 1.00 61.47 195 LYS A C 1
ATOM 1596 O O . LYS A 1 195 ? -15.768 48.548 40.060 1.00 61.47 195 LYS A O 1
ATOM 1601 N N . PHE A 1 196 ? -14.489 46.798 40.643 1.00 60.28 196 PHE A N 1
ATOM 1602 C CA . PHE A 1 196 ? -15.195 46.488 41.894 1.00 60.28 196 PHE A CA 1
ATOM 1603 C C . PHE A 1 196 ? -14.618 47.203 43.131 1.00 60.28 196 PHE A C 1
ATOM 1605 O O . PHE A 1 196 ? -15.186 47.077 44.205 1.00 60.28 196 PHE A O 1
ATOM 1612 N N . SER A 1 197 ? -13.519 47.954 42.998 1.00 57.81 197 SER A N 1
ATOM 1613 C CA . SER A 1 197 ? -12.848 48.658 44.109 1.00 57.81 197 SER A CA 1
ATOM 1614 C C . SER A 1 197 ? -13.223 50.150 44.229 1.00 57.81 197 SER A C 1
ATOM 1616 O O . SER A 1 197 ? -12.544 50.882 44.944 1.00 57.81 197 SER A O 1
ATOM 1618 N N . VAL A 1 198 ? -14.241 50.620 43.495 1.00 56.62 1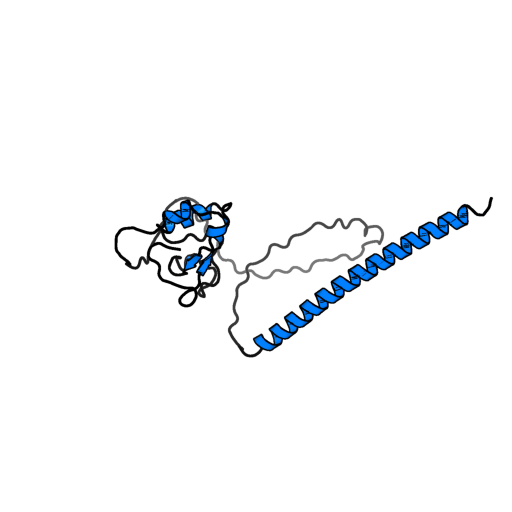98 VAL A N 1
ATOM 1619 C CA . VAL A 1 198 ? -14.660 52.042 43.425 1.00 56.62 198 VAL A CA 1
ATOM 1620 C C . VAL A 1 198 ? -16.053 52.253 44.056 1.00 56.62 198 VAL A C 1
ATOM 1622 O O . VAL A 1 198 ? -16.796 53.144 43.662 1.00 56.62 198 VAL A O 1
ATOM 1625 N N . ILE A 1 199 ? -16.432 51.416 45.024 1.00 48.34 199 ILE A N 1
ATOM 1626 C CA . ILE A 1 199 ? -17.646 51.557 45.849 1.00 48.34 199 ILE A CA 1
ATOM 1627 C C . ILE A 1 199 ? -17.215 51.397 47.302 1.00 48.34 199 ILE A C 1
ATOM 1629 O O . ILE A 1 199 ? -17.667 52.210 48.133 1.00 48.34 199 ILE A O 1
#

Secondary structure (DSSP, 8-state):
--TT----TTTS-EEEPPPTTSTHHHHHHHHTT-TTGGG--HHHHHH-EEEGGGS-GGGBSSTT--SB-TT--PPPPP-SS------------------------------PPP-------TTSTT--------PPPPP---------SSSHHHHHHHHHHHHHHHHHHHHHHHHHHHHHHHHHHHHHHHHHHHHSS--

Radius of gyration: 31.23 Å; chains: 1; bounding box: 46×81×84 Å

Sequence (199 aa):
MYKDCTNTRLSKRLFRFPMKKDARCEIWIRNTGNTKLEKFSPATLRSASLCEDHFTAKCFTNATKERLIRNAIPIPYNDTGSSANYTAAFSLDNENVMEVKLPKQSALRTYKRANLNFNVTAEEENIMEWVPLEPSMPPTDDQHQDNCTQTNNKDTKIIKDLNMENRHLRQELRRQKFLLQRMSEKYKISKTKSKFSVI

Foldseek 3Di:
DAPPDPDDVVRFDWDAADQPPDPLNVLQVQQSPDPVLVVDDSVVSRVDTDGPVQWDCVQAPDNVSPDGDPPTHGHHDDPPPDPDDDDDDPDPDDDDDDDDDDDDDDDPPDDDDDDDDPPDDPVPPPPPPPDPPPDDDDDDDDDDDDDDPPCVVVVVVVVVVVVVVVVVVVVVVVVVVVVVVVVVVVVVVVVVVVVVPPD

Organism: NCBI:txid300111

InterPro domains:
  IPR006612 THAP-type zinc finger [PF05485] (2-75)
  IPR006612 THAP-type zinc finger [PS50950] (1-77)
  IPR006612 THAP-type zinc finger [SM00692] (14-82)
  IPR006612 THAP-type zinc finger [SM00980] (2-83)
  IPR026516 THAP domain-containing protein 1/10 [PTHR46600] (4-177)